Protein AF-0000000080795835 (afdb_homodimer)

pLDDT: mean 89.59, std 11.87, range [41.22, 98.69]

Structure (mmCIF, N/CA/C/O backbone):
data_AF-0000000080795835-model_v1
#
loop_
_entity.id
_entity.type
_entity.pdbx_description
1 polymer 'Cob(I)alamin adenosyltransferase'
#
loop_
_atom_site.group_PDB
_atom_site.id
_atom_site.type_symbol
_atom_site.label_atom_id
_atom_site.label_alt_id
_atom_site.label_comp_id
_atom_site.label_asym_id
_atom_site.label_entity_id
_atom_site.label_seq_id
_atom_site.pdbx_PDB_ins_code
_atom_site.Cartn_x
_atom_site.Cartn_y
_atom_site.Cartn_z
_atom_site.occupancy
_atom_site.B_iso_or_equiv
_atom_site.auth_seq_id
_atom_site.auth_comp_id
_atom_site.auth_asym_id
_atom_site.auth_atom_id
_atom_site.pdbx_PDB_model_num
ATOM 1 N N . MET A 1 1 ? 23.031 -10.195 -13.547 1 41.22 1 MET A N 1
ATOM 2 C CA . MET A 1 1 ? 21.594 -10.273 -13.828 1 41.22 1 MET A CA 1
ATOM 3 C C . MET A 1 1 ? 20.781 -9.594 -12.727 1 41.22 1 MET A C 1
ATOM 5 O O . MET A 1 1 ? 21.141 -9.672 -11.555 1 41.22 1 MET A O 1
ATOM 9 N N . GLU A 1 2 ? 20.016 -8.555 -13.062 1 58.91 2 GLU A N 1
ATOM 10 C CA . GLU A 1 2 ? 19.391 -7.723 -12.031 1 58.91 2 GLU A CA 1
ATOM 11 C C . GLU A 1 2 ? 18.5 -8.547 -11.117 1 58.91 2 GLU A C 1
ATOM 13 O O . GLU A 1 2 ? 17.656 -9.32 -11.594 1 58.91 2 GLU A O 1
ATOM 18 N N . ARG A 1 3 ? 18.984 -8.961 -9.961 1 77.19 3 ARG A N 1
ATOM 19 C CA . ARG A 1 3 ? 18.375 -9.852 -8.992 1 77.19 3 ARG A CA 1
ATOM 20 C C . ARG A 1 3 ? 16.984 -9.359 -8.602 1 77.19 3 ARG A C 1
ATOM 22 O O . ARG A 1 3 ? 16.781 -8.164 -8.391 1 77.19 3 ARG A O 1
ATOM 29 N N . SER A 1 4 ? 15.953 -10.266 -8.859 1 90.5 4 SER A N 1
ATOM 30 C CA . SER A 1 4 ? 14.578 -9.984 -8.453 1 90.5 4 SER A CA 1
ATOM 31 C C . SER A 1 4 ? 14.258 -10.625 -7.105 1 90.5 4 SER A C 1
ATOM 33 O O . SER A 1 4 ? 15 -11.477 -6.625 1 90.5 4 SER A O 1
ATOM 35 N N . PHE A 1 5 ? 13.289 -10.039 -6.422 1 95.44 5 PHE A N 1
ATOM 36 C CA . PHE A 1 5 ? 13.008 -10.453 -5.051 1 95.44 5 PHE A CA 1
ATOM 37 C C . PHE A 1 5 ? 11.539 -10.836 -4.891 1 95.44 5 PHE A C 1
ATOM 39 O O . PHE A 1 5 ? 10.711 -10.5 -5.746 1 95.44 5 PHE A O 1
ATOM 46 N N . VAL A 1 6 ? 11.305 -11.57 -3.871 1 97.38 6 VAL A N 1
ATOM 47 C CA . VAL A 1 6 ? 9.945 -11.961 -3.486 1 97.38 6 VAL A CA 1
ATOM 48 C C . VAL A 1 6 ? 9.531 -11.195 -2.234 1 97.38 6 VAL A C 1
ATOM 50 O O . VAL A 1 6 ? 10.195 -11.273 -1.199 1 97.38 6 VAL A O 1
ATOM 53 N N . HIS A 1 7 ? 8.445 -10.422 -2.395 1 97.94 7 HIS A N 1
ATOM 54 C CA . HIS A 1 7 ? 7.855 -9.68 -1.29 1 97.94 7 HIS A CA 1
ATOM 55 C C . HIS A 1 7 ? 6.574 -10.344 -0.795 1 97.94 7 HIS A C 1
ATOM 57 O O . HIS A 1 7 ? 5.754 -10.797 -1.598 1 97.94 7 HIS A O 1
ATOM 63 N N . VAL A 1 8 ? 6.434 -10.328 0.522 1 98.62 8 VAL A N 1
ATOM 64 C CA . VAL A 1 8 ? 5.195 -10.844 1.103 1 98.62 8 VAL A CA 1
ATOM 65 C C . VAL A 1 8 ? 4.59 -9.797 2.035 1 98.62 8 VAL A C 1
ATOM 67 O O . VAL A 1 8 ? 5.262 -9.305 2.949 1 98.62 8 VAL A O 1
ATOM 70 N N . TYR A 1 9 ? 3.393 -9.398 1.776 1 98.5 9 TYR A N 1
ATOM 71 C CA . TYR A 1 9 ? 2.561 -8.594 2.662 1 98.5 9 TYR A CA 1
ATOM 72 C C . TYR A 1 9 ? 1.458 -9.438 3.291 1 98.5 9 TYR A C 1
ATOM 74 O O . TYR A 1 9 ? 0.541 -9.883 2.6 1 98.5 9 TYR A O 1
ATOM 82 N N . THR A 1 10 ? 1.525 -9.641 4.551 1 98.5 10 THR A N 1
ATOM 83 C CA . THR A 1 10 ? 0.583 -10.516 5.242 1 98.5 10 THR A CA 1
ATOM 84 C C . THR A 1 10 ? 0.138 -9.891 6.562 1 98.5 10 THR A C 1
ATOM 86 O O . THR A 1 10 ? 0.494 -8.75 6.867 1 98.5 10 THR A O 1
ATOM 89 N N . GLY A 1 11 ? -0.768 -10.594 7.289 1 97 11 GLY A N 1
ATOM 90 C CA . GLY A 1 11 ? -1.271 -10.086 8.555 1 97 11 GLY A CA 1
ATOM 91 C C . GLY A 1 11 ? -2.746 -9.727 8.516 1 97 11 GLY A C 1
ATOM 92 O O . GLY A 1 11 ? -3.383 -9.828 7.461 1 97 11 GLY A O 1
ATOM 93 N N . ASN A 1 12 ? -3.246 -9.219 9.648 1 95.25 12 ASN A N 1
ATOM 94 C CA . ASN A 1 12 ? -4.68 -8.992 9.805 1 95.25 12 ASN A CA 1
ATOM 95 C C . ASN A 1 12 ? -5.047 -7.531 9.555 1 95.25 12 ASN A C 1
ATOM 97 O O . ASN A 1 12 ? -6.227 -7.191 9.469 1 95.25 12 ASN A O 1
ATOM 101 N N . GLY A 1 13 ? -4.055 -6.738 9.469 1 93.56 13 GLY A N 1
ATOM 102 C CA . GLY A 1 13 ? -4.316 -5.32 9.281 1 93.56 13 GLY A CA 1
ATOM 103 C C . GLY A 1 13 ? -4.613 -4.953 7.84 1 93.56 13 GLY A C 1
ATOM 104 O O . GLY A 1 13 ? -4.375 -5.754 6.934 1 93.56 13 GLY A O 1
ATOM 105 N N . LYS A 1 14 ? -5.086 -3.818 7.633 1 92.88 14 LYS A N 1
ATOM 106 C CA . LYS A 1 14 ? -5.363 -3.309 6.293 1 92.88 14 LYS A CA 1
ATOM 107 C C . LYS A 1 14 ? -4.078 -2.865 5.598 1 92.88 14 LYS A C 1
ATOM 109 O O . LYS A 1 14 ? -3.049 -2.676 6.246 1 92.88 14 LYS A O 1
ATOM 114 N N . GLY A 1 15 ? -4.105 -2.812 4.258 1 94.56 15 GLY A N 1
ATOM 115 C CA . GLY A 1 15 ? -2.996 -2.199 3.543 1 94.56 15 GLY A CA 1
ATOM 116 C C . GLY A 1 15 ? -2.273 -3.164 2.623 1 94.56 15 GLY A C 1
ATOM 117 O O . GLY A 1 15 ? -1.467 -2.748 1.789 1 94.56 15 GLY A O 1
ATOM 118 N N . LYS A 1 16 ? -2.557 -4.453 2.709 1 96.06 16 LYS A N 1
ATOM 119 C CA . LYS A 1 16 ? -1.83 -5.449 1.927 1 96.06 16 LYS A CA 1
ATOM 120 C C . LYS A 1 16 ? -2.051 -5.242 0.431 1 96.06 16 LYS A C 1
ATOM 122 O O . LYS A 1 16 ? -1.096 -5.031 -0.319 1 96.06 16 LYS A O 1
ATOM 127 N N . THR A 1 17 ? -3.324 -5.23 -0.007 1 94.38 17 THR A N 1
ATOM 128 C CA . THR A 1 17 ? -3.672 -5.059 -1.413 1 94.38 17 THR A CA 1
ATOM 129 C C . THR A 1 17 ? -3.26 -3.676 -1.909 1 94.38 17 THR A C 1
ATOM 131 O O . THR A 1 17 ? -2.701 -3.541 -3 1 94.38 17 THR A O 1
ATOM 134 N N . THR A 1 18 ? -3.484 -2.689 -1.089 1 95 18 THR A N 1
ATOM 135 C CA . THR A 1 18 ? -3.176 -1.334 -1.531 1 95 18 THR A CA 1
ATOM 136 C C . THR A 1 18 ? -1.667 -1.116 -1.596 1 95 18 THR A C 1
ATOM 138 O O . THR A 1 18 ? -1.178 -0.371 -2.447 1 95 18 THR A O 1
ATOM 141 N N . ALA A 1 19 ? -0.884 -1.733 -0.702 1 96.69 19 ALA A N 1
ATOM 142 C CA . ALA A 1 19 ? 0.572 -1.66 -0.795 1 96.69 19 ALA A CA 1
ATOM 143 C C . ALA A 1 19 ? 1.068 -2.27 -2.104 1 96.69 19 ALA A C 1
ATOM 145 O O . ALA A 1 19 ? 1.918 -1.689 -2.783 1 96.69 19 ALA A O 1
ATOM 146 N N . ALA A 1 20 ? 0.507 -3.406 -2.467 1 96.62 20 ALA A N 1
ATOM 147 C CA . ALA A 1 20 ? 0.873 -4.055 -3.723 1 96.62 20 ALA A CA 1
ATOM 148 C C . ALA A 1 20 ? 0.484 -3.195 -4.922 1 96.62 20 ALA A C 1
ATOM 150 O O . ALA A 1 20 ? 1.243 -3.086 -5.887 1 96.62 20 ALA A O 1
ATOM 151 N N . LEU A 1 21 ? -0.723 -2.598 -4.82 1 94.81 21 LEU A N 1
ATOM 152 C CA . LEU A 1 21 ? -1.188 -1.722 -5.891 1 94.81 21 LEU A CA 1
ATOM 153 C C . LEU A 1 21 ? -0.29 -0.495 -6.016 1 94.81 21 LEU A C 1
ATOM 155 O O . LEU A 1 21 ? 0.097 -0.115 -7.121 1 94.81 21 LEU A O 1
ATOM 159 N N . GLY A 1 22 ? 0.023 0.08 -4.922 1 95.06 22 GLY A N 1
ATOM 160 C CA . GLY A 1 22 ? 0.924 1.222 -4.934 1 95.06 22 GLY A CA 1
ATOM 161 C C . GLY A 1 22 ? 2.285 0.901 -5.523 1 95.06 22 GLY A C 1
ATOM 162 O O . GLY A 1 22 ? 2.834 1.688 -6.297 1 95.06 22 GLY A O 1
ATOM 163 N N . LEU A 1 23 ? 2.822 -0.219 -5.121 1 95.38 23 LEU A N 1
ATOM 164 C CA . LEU A 1 23 ? 4.102 -0.648 -5.684 1 95.38 23 LEU A CA 1
ATOM 165 C C . LEU A 1 23 ? 3.988 -0.865 -7.188 1 95.38 23 LEU A C 1
ATOM 167 O O . LEU A 1 23 ? 4.906 -0.526 -7.938 1 95.38 23 LEU A O 1
ATOM 171 N N . SER A 1 24 ? 2.895 -1.427 -7.617 1 95.81 24 SER A N 1
ATOM 172 C CA . SER A 1 24 ? 2.65 -1.646 -9.039 1 95.81 24 SER A CA 1
ATOM 173 C C . SER A 1 24 ? 2.652 -0.331 -9.812 1 95.81 24 SER A C 1
ATOM 175 O O . SER A 1 24 ? 3.242 -0.239 -10.891 1 95.81 24 SER A O 1
ATOM 177 N N . VAL A 1 25 ? 1.991 0.64 -9.281 1 93.75 25 VAL A N 1
ATOM 178 C CA . VAL A 1 25 ? 1.931 1.955 -9.914 1 93.75 25 VAL A CA 1
ATOM 179 C C . VAL A 1 25 ? 3.332 2.559 -9.984 1 93.75 25 VAL A C 1
ATOM 181 O O . VAL A 1 25 ? 3.752 3.047 -11.031 1 93.75 25 VAL A O 1
ATOM 184 N N . ARG A 1 26 ? 4.051 2.482 -8.859 1 92.69 26 ARG A N 1
ATOM 185 C CA . ARG A 1 26 ? 5.426 2.973 -8.82 1 92.69 26 ARG A CA 1
ATOM 186 C C . ARG A 1 26 ? 6.277 2.299 -9.891 1 92.69 26 ARG A C 1
ATOM 188 O O . ARG A 1 26 ? 6.996 2.971 -10.641 1 92.69 26 ARG A O 1
ATOM 195 N N . ALA A 1 27 ? 6.223 1.024 -9.922 1 94.31 27 ALA A N 1
ATOM 196 C CA . ALA A 1 27 ? 7 0.25 -10.891 1 94.31 27 ALA A CA 1
ATOM 197 C C . ALA A 1 27 ? 6.637 0.627 -12.32 1 94.31 27 ALA A C 1
ATOM 199 O O . ALA A 1 27 ? 7.516 0.854 -13.156 1 94.31 27 ALA A O 1
ATOM 200 N N . ALA A 1 28 ? 5.34 0.721 -12.578 1 94.38 28 ALA A N 1
ATOM 201 C CA . ALA A 1 28 ? 4.863 1.03 -13.922 1 94.38 28 ALA A CA 1
ATOM 202 C C . ALA A 1 28 ? 5.348 2.406 -14.375 1 94.38 28 ALA A C 1
ATOM 204 O O . ALA A 1 28 ? 5.77 2.578 -15.516 1 94.38 28 ALA A O 1
ATOM 205 N N . LEU A 1 29 ? 5.285 3.336 -13.492 1 91.31 29 LEU A N 1
ATOM 206 C CA . LEU A 1 29 ? 5.684 4.695 -13.828 1 91.31 29 LEU A CA 1
ATOM 207 C C . LEU A 1 29 ? 7.195 4.785 -14.031 1 91.31 29 LEU A C 1
ATOM 209 O O . LEU A 1 29 ? 7.688 5.734 -14.648 1 91.31 29 LEU A O 1
ATOM 213 N N . ALA A 1 30 ? 7.918 3.861 -13.5 1 91.06 30 ALA A N 1
ATOM 214 C CA . ALA A 1 30 ? 9.359 3.771 -13.719 1 91.06 30 ALA A CA 1
ATOM 215 C C . ALA A 1 30 ? 9.68 2.996 -14.992 1 91.06 30 ALA A C 1
ATOM 217 O O . ALA A 1 30 ? 10.836 2.688 -15.266 1 91.06 30 ALA A O 1
ATOM 218 N N . GLY A 1 31 ? 8.633 2.607 -15.656 1 91.69 31 GLY A N 1
ATOM 219 C CA . GLY A 1 31 ? 8.836 1.994 -16.969 1 91.69 31 GLY A CA 1
ATOM 220 C C . GLY A 1 31 ? 8.766 0.479 -16.922 1 91.69 31 GLY A C 1
ATOM 221 O O . GLY A 1 31 ? 9.008 -0.183 -17.938 1 91.69 31 GLY A O 1
ATOM 222 N N . LYS A 1 32 ? 8.438 -0.088 -15.812 1 95.06 32 LYS A N 1
ATOM 223 C CA . LYS A 1 32 ? 8.336 -1.539 -15.68 1 95.06 32 LYS A CA 1
ATOM 224 C C . LYS A 1 32 ? 6.953 -2.035 -16.094 1 95.06 32 LYS A C 1
ATOM 226 O O . LYS A 1 32 ? 5.973 -1.291 -16.016 1 95.06 32 LYS A O 1
ATOM 231 N N . LYS A 1 33 ? 6.906 -3.207 -16.562 1 97 33 LYS A N 1
ATOM 232 C CA . LYS A 1 33 ? 5.633 -3.85 -16.875 1 97 33 LYS A CA 1
ATOM 233 C C . LYS A 1 33 ? 5.16 -4.727 -15.719 1 97 33 LYS A C 1
ATOM 235 O O . LYS A 1 33 ? 5.922 -5.543 -15.203 1 97 33 LYS A O 1
ATOM 240 N N . VAL A 1 34 ? 3.879 -4.531 -15.375 1 97.81 34 VAL A N 1
ATOM 241 C CA . VAL A 1 34 ? 3.359 -5.18 -14.18 1 97.81 34 VAL A CA 1
ATOM 242 C C . VAL A 1 34 ? 2.18 -6.074 -14.539 1 97.81 34 VAL A C 1
ATOM 244 O O . VAL A 1 34 ? 1.303 -5.676 -15.312 1 97.81 34 VAL A O 1
ATOM 247 N N . PHE A 1 35 ? 2.166 -7.301 -14.055 1 97.69 35 PHE A N 1
ATOM 248 C CA . PHE A 1 35 ? 0.991 -8.164 -14.07 1 97.69 35 PHE A CA 1
ATOM 249 C C . PHE A 1 35 ? 0.41 -8.312 -12.672 1 97.69 35 PHE A C 1
ATOM 251 O O . PHE A 1 35 ? 1.099 -8.766 -11.75 1 97.69 35 PHE A O 1
ATOM 258 N N . PHE A 1 36 ? -0.817 -7.922 -12.508 1 96.75 36 PHE A N 1
ATOM 259 C CA . PHE A 1 36 ? -1.508 -7.945 -11.227 1 96.75 36 PHE A CA 1
ATOM 260 C C . PHE A 1 36 ? -2.633 -8.969 -11.234 1 96.75 36 PHE A C 1
ATOM 262 O O . PHE A 1 36 ? -3.691 -8.734 -11.82 1 96.75 36 PHE A O 1
ATOM 269 N N . ALA A 1 37 ? -2.395 -10.109 -10.523 1 95.88 37 ALA A N 1
ATOM 270 C CA . ALA A 1 37 ? -3.371 -11.195 -10.461 1 95.88 37 ALA A CA 1
ATOM 271 C C . ALA A 1 37 ? -4.117 -11.188 -9.125 1 95.88 37 ALA A C 1
ATOM 273 O O . ALA A 1 37 ? -3.498 -11.156 -8.062 1 95.88 37 ALA A O 1
ATOM 274 N N . GLN A 1 38 ? -5.375 -11.266 -9.18 1 93.5 38 GLN A N 1
ATOM 275 C CA . GLN A 1 38 ? -6.188 -11.344 -7.969 1 93.5 38 GLN A CA 1
ATOM 276 C C . GLN A 1 38 ? -6.84 -12.719 -7.832 1 93.5 38 GLN A C 1
ATOM 278 O O . GLN A 1 38 ? -7.617 -13.133 -8.695 1 93.5 38 GLN A O 1
ATOM 283 N N . PHE A 1 39 ? -6.641 -13.352 -6.688 1 93.38 39 PHE A N 1
ATOM 284 C CA . PHE A 1 39 ? -7.121 -14.719 -6.516 1 93.38 39 PHE A CA 1
ATOM 285 C C . PHE A 1 39 ? -8.445 -14.727 -5.758 1 93.38 39 PHE A C 1
ATOM 287 O O . PHE A 1 39 ? -9.148 -15.742 -5.746 1 93.38 39 PHE A O 1
ATOM 294 N N . ILE A 1 40 ? -8.703 -13.695 -5.051 1 83.94 40 ILE A N 1
ATOM 295 C CA . ILE A 1 40 ? -10.008 -13.5 -4.438 1 83.94 40 ILE A CA 1
ATOM 296 C C . ILE A 1 40 ? -10.57 -12.141 -4.848 1 83.94 40 ILE A C 1
ATOM 298 O O . ILE A 1 40 ? -9.875 -11.125 -4.77 1 83.94 40 ILE A O 1
ATOM 302 N N . LYS A 1 41 ? -11.766 -12.234 -5.336 1 70.69 41 LYS A N 1
ATOM 303 C CA . LYS A 1 41 ? -12.328 -10.984 -5.828 1 70.69 41 LYS A CA 1
ATOM 304 C C . LYS A 1 41 ? -12.484 -9.969 -4.699 1 70.69 41 LYS A C 1
ATOM 306 O O . LYS A 1 41 ? -13.133 -10.25 -3.691 1 70.69 41 LYS A O 1
ATOM 311 N N . GLY A 1 42 ? -11.852 -8.961 -4.719 1 63.81 42 GLY A N 1
ATOM 312 C CA . GLY A 1 42 ? -11.961 -7.883 -3.744 1 63.81 42 GLY A CA 1
ATOM 313 C C . GLY A 1 42 ? -11.906 -6.504 -4.371 1 63.81 42 GLY A C 1
ATOM 314 O O . GLY A 1 42 ? -12.523 -5.562 -3.865 1 63.81 42 GLY A O 1
ATOM 315 N N . MET A 1 43 ? -11.359 -6.457 -5.477 1 65.75 43 MET A N 1
ATOM 316 C CA . MET A 1 43 ? -11.266 -5.168 -6.152 1 65.75 43 MET A CA 1
ATOM 317 C C . MET A 1 43 ? -12.5 -4.91 -7.016 1 65.75 43 MET A C 1
ATOM 319 O O . MET A 1 43 ? -13.055 -5.84 -7.602 1 65.75 43 MET A O 1
ATOM 323 N N . GLU A 1 44 ? -12.859 -3.701 -6.969 1 69.81 44 GLU A N 1
ATOM 324 C CA . GLU A 1 44 ? -14.039 -3.299 -7.734 1 69.81 44 GLU A CA 1
ATOM 325 C C . GLU A 1 44 ? -13.664 -2.9 -9.156 1 69.81 44 GLU A C 1
ATOM 327 O O . GLU A 1 44 ? -12.477 -2.781 -9.484 1 69.81 44 GLU A O 1
ATOM 332 N N . TYR A 1 45 ? -14.68 -2.736 -9.852 1 66.12 45 TYR A N 1
ATOM 333 C CA . TYR A 1 45 ? -14.562 -2.387 -11.258 1 66.12 45 TYR A CA 1
ATOM 334 C C . TYR A 1 45 ? -13.672 -1.165 -11.445 1 66.12 45 TYR A C 1
ATOM 336 O O . TYR A 1 45 ? -12.867 -1.115 -12.383 1 66.12 45 TYR A O 1
ATOM 344 N N . SER A 1 46 ? -13.734 -0.328 -10.57 1 68.75 46 SER A N 1
ATOM 345 C CA . SER A 1 46 ? -12.992 0.918 -10.703 1 68.75 46 SER A CA 1
ATOM 346 C C . SER A 1 46 ? -11.484 0.674 -10.617 1 68.75 46 SER A C 1
ATOM 348 O O . SER A 1 46 ? -10.711 1.274 -11.359 1 68.75 46 SER A O 1
ATOM 350 N N . GLU A 1 47 ? -11.039 -0.21 -9.781 1 74.44 47 GLU A N 1
ATOM 351 C CA . GLU A 1 47 ? -9.625 -0.519 -9.625 1 74.44 47 GLU A CA 1
ATOM 352 C C . GLU A 1 47 ? -9.078 -1.245 -10.859 1 74.44 47 GLU A C 1
ATOM 354 O O . GLU A 1 47 ? -7.914 -1.074 -11.219 1 74.44 47 GLU A O 1
ATOM 359 N N . LEU A 1 48 ? -10.016 -1.948 -11.398 1 75.06 48 LEU A N 1
ATOM 360 C CA . LEU A 1 48 ? -9.633 -2.697 -12.594 1 75.06 48 LEU A CA 1
ATOM 361 C C . LEU A 1 48 ? -9.328 -1.757 -13.75 1 75.06 48 LEU A C 1
ATOM 363 O O . LEU A 1 48 ? -8.625 -2.135 -14.695 1 75.06 48 LEU A O 1
ATOM 367 N N . LYS A 1 49 ? -9.734 -0.526 -13.562 1 80.38 49 LYS A N 1
ATOM 368 C CA . LYS A 1 49 ? -9.555 0.464 -14.625 1 80.38 49 LYS A CA 1
ATOM 369 C C . LYS A 1 49 ? -8.164 1.088 -14.562 1 80.38 49 LYS A C 1
ATOM 371 O O . LYS A 1 49 ? -7.82 1.928 -15.398 1 80.38 49 LYS A O 1
ATOM 376 N N . VAL A 1 50 ? -7.383 0.672 -13.617 1 86.62 50 VAL A N 1
ATOM 377 C CA . VAL A 1 50 ? -6.039 1.23 -13.5 1 86.62 50 VAL A CA 1
ATOM 378 C C . VAL A 1 50 ? -5.289 1.041 -14.82 1 86.62 50 VAL A C 1
ATOM 380 O O . VAL A 1 50 ? -4.52 1.911 -15.234 1 86.62 50 VAL A O 1
ATOM 383 N N . SER A 1 51 ? -5.598 -0.06 -15.484 1 86.56 51 SER A N 1
ATOM 384 C CA . SER A 1 51 ? -4.906 -0.401 -16.734 1 86.56 51 SER A CA 1
ATOM 385 C C . SER A 1 51 ? -5.277 0.562 -17.844 1 86.56 51 SER A C 1
ATOM 387 O O . SER A 1 51 ? -4.547 0.689 -18.828 1 86.56 51 SER A O 1
ATOM 389 N N . GLN A 1 52 ? -6.371 1.233 -17.734 1 86.06 52 GLN A N 1
ATOM 390 C CA . GLN A 1 52 ? -6.793 2.219 -18.719 1 86.06 52 GLN A CA 1
ATOM 391 C C . GLN A 1 52 ? -5.992 3.512 -18.594 1 86.06 52 GLN A C 1
ATOM 393 O O . GLN A 1 52 ? -5.828 4.25 -19.562 1 86.06 52 GLN A O 1
ATOM 398 N N . TYR A 1 53 ? -5.457 3.684 -17.453 1 85.75 53 TYR A N 1
ATOM 399 C CA . TYR A 1 53 ? -4.738 4.922 -17.188 1 85.75 53 TYR A CA 1
ATOM 400 C C . TYR A 1 53 ? -3.23 4.699 -17.203 1 85.75 53 TYR A C 1
ATOM 402 O O . TYR A 1 53 ? -2.479 5.543 -17.703 1 85.75 53 TYR A O 1
ATOM 410 N N . ILE A 1 54 ? -2.879 3.609 -16.719 1 89.94 54 ILE A N 1
ATOM 411 C CA . ILE A 1 54 ? -1.478 3.205 -16.719 1 89.94 54 ILE A CA 1
ATOM 412 C C . ILE A 1 54 ? -1.317 1.925 -17.547 1 89.94 54 ILE A C 1
ATOM 414 O O . ILE A 1 54 ? -1.511 0.823 -17.016 1 89.94 54 ILE A O 1
ATOM 418 N N . LYS A 1 55 ? -0.853 2.049 -18.719 1 89.44 55 LYS A N 1
ATOM 419 C CA . LYS A 1 55 ? -0.91 0.99 -19.719 1 89.44 55 LYS A CA 1
ATOM 420 C C . LYS A 1 55 ? 0.075 -0.13 -19.391 1 89.44 55 LYS A C 1
ATOM 422 O O . LYS A 1 55 ? -0.065 -1.25 -19.875 1 89.44 55 LYS A O 1
ATOM 427 N N . ASN A 1 56 ? 1.014 0.168 -18.547 1 94.12 56 ASN A N 1
ATOM 428 C CA . ASN A 1 56 ? 2.02 -0.839 -18.219 1 94.12 56 ASN A CA 1
ATOM 429 C C . ASN A 1 56 ? 1.541 -1.781 -17.125 1 94.12 56 ASN A C 1
ATOM 431 O O . ASN A 1 56 ? 2.303 -2.623 -16.641 1 94.12 56 ASN A O 1
ATOM 435 N N . ILE A 1 57 ? 0.315 -1.665 -16.672 1 95.62 57 ILE A N 1
ATOM 436 C CA . ILE A 1 57 ? -0.232 -2.541 -15.641 1 95.62 57 ILE A CA 1
ATOM 437 C C . ILE A 1 57 ? -1.365 -3.381 -16.234 1 95.62 57 ILE A C 1
ATOM 439 O O . ILE A 1 57 ? -2.377 -2.842 -16.688 1 95.62 57 ILE A O 1
ATOM 443 N N . ASP A 1 58 ? -1.251 -4.668 -16.234 1 95.25 58 ASP A N 1
ATOM 444 C CA . ASP A 1 58 ? -2.309 -5.609 -16.578 1 95.25 58 ASP A CA 1
ATOM 445 C C . ASP A 1 58 ? -2.912 -6.242 -15.328 1 95.25 58 ASP A C 1
ATOM 447 O O . ASP A 1 58 ? -2.201 -6.859 -14.531 1 95.25 58 ASP A O 1
ATOM 451 N N . ILE A 1 59 ? -4.168 -6.082 -15.156 1 93.94 59 ILE A N 1
ATOM 452 C CA . ILE A 1 59 ? -4.848 -6.652 -14 1 93.94 59 ILE A CA 1
ATOM 453 C C . ILE A 1 59 ? -5.82 -7.734 -14.445 1 93.94 59 ILE A C 1
ATOM 455 O O . ILE A 1 59 ? -6.594 -7.531 -15.391 1 93.94 59 ILE A O 1
ATOM 459 N N . GLN A 1 60 ? -5.742 -8.859 -13.805 1 92.06 60 GLN A N 1
ATOM 460 C CA . GLN A 1 60 ? -6.688 -9.938 -14.07 1 92.06 60 GLN A CA 1
ATOM 461 C C . GLN A 1 60 ? -7.25 -10.508 -12.773 1 92.06 60 GLN A C 1
ATOM 463 O O . GLN A 1 60 ? -6.508 -10.75 -11.82 1 92.06 60 GLN A O 1
ATOM 468 N N . GLN A 1 61 ? -8.508 -10.742 -12.758 1 90.81 61 GLN A N 1
ATOM 469 C CA . GLN A 1 61 ? -9.18 -11.359 -11.617 1 90.81 61 GLN A CA 1
ATOM 470 C C . GLN A 1 61 ? -9.516 -12.82 -11.906 1 90.81 61 GLN A C 1
ATOM 472 O O . GLN A 1 61 ? -10.141 -13.133 -12.922 1 90.81 61 GLN A O 1
ATOM 477 N N . PHE A 1 62 ? -9.133 -13.719 -11.109 1 86.81 62 PHE A N 1
ATOM 478 C CA . PHE A 1 62 ? -9.375 -15.141 -11.32 1 86.81 62 PHE A CA 1
ATOM 479 C C . PHE A 1 62 ? -10.398 -15.672 -10.32 1 86.81 62 PHE A C 1
ATOM 481 O O . PHE A 1 62 ? -11.086 -16.656 -10.594 1 86.81 62 PHE A O 1
ATOM 488 N N . GLY A 1 63 ? -10.344 -15.07 -9.094 1 74.44 63 GLY A N 1
ATOM 489 C CA . GLY A 1 63 ? -11.188 -15.617 -8.039 1 74.44 63 GLY A CA 1
ATOM 490 C C . GLY A 1 63 ? -12.594 -15.062 -8.055 1 74.44 63 GLY A C 1
ATOM 491 O O . GLY A 1 63 ? -12.883 -14.102 -8.773 1 74.44 63 GLY A O 1
ATOM 492 N N . ARG A 1 64 ? -13.438 -15.883 -7.473 1 72.56 64 ARG A N 1
ATOM 493 C CA . ARG A 1 64 ? -14.82 -15.461 -7.258 1 72.56 64 ARG A CA 1
ATOM 494 C C . ARG A 1 64 ? -14.945 -14.641 -5.98 1 72.56 64 ARG A C 1
ATOM 496 O O . ARG A 1 64 ? -13.953 -14.398 -5.289 1 72.56 64 ARG A O 1
ATOM 503 N N . GLU A 1 65 ? -16.031 -14.078 -5.77 1 63.25 65 GLU A N 1
ATOM 504 C CA . GLU A 1 65 ? -16.266 -13.258 -4.582 1 63.25 65 GLU A CA 1
ATOM 505 C C . GLU A 1 65 ? -15.969 -14.039 -3.307 1 63.25 65 GLU A C 1
ATOM 507 O O . GLU A 1 65 ? -16.172 -15.25 -3.254 1 63.25 65 GLU A O 1
ATOM 512 N N . CYS A 1 66 ? -15.039 -13.383 -2.441 1 56.84 66 CYS A N 1
ATOM 513 C CA . CYS A 1 66 ? -14.555 -13.992 -1.208 1 56.84 66 CYS A CA 1
ATOM 514 C C . CYS A 1 66 ? -15.648 -14.82 -0.544 1 56.84 66 CYS A C 1
ATOM 516 O O . CYS A 1 66 ? -16.828 -14.469 -0.611 1 56.84 66 CYS A O 1
ATOM 518 N N . PHE A 1 67 ? -15.211 -16.094 -0.117 1 54.12 67 PHE A N 1
ATOM 519 C CA . PHE A 1 67 ? -15.969 -17.109 0.602 1 54.12 67 PHE A CA 1
ATOM 520 C C . PHE A 1 67 ? -16.312 -16.641 2.01 1 54.12 67 PHE A C 1
ATOM 522 O O . PHE A 1 67 ? -15.469 -16.719 2.912 1 54.12 67 PHE A O 1
ATOM 529 N N . ILE A 1 68 ? -16.797 -15.492 2.41 1 49.5 68 ILE A N 1
ATOM 530 C CA . ILE A 1 68 ? -16.844 -15.203 3.838 1 49.5 68 ILE A CA 1
ATOM 531 C C . ILE A 1 68 ? -17.234 -16.469 4.605 1 49.5 68 ILE A C 1
ATOM 533 O O . ILE A 1 68 ? -16.625 -16.797 5.617 1 49.5 68 ILE A O 1
ATOM 537 N N . TYR A 1 69 ? -18.344 -17 4.387 1 50.5 69 TYR A N 1
ATOM 538 C CA . TYR A 1 69 ? -18.953 -17.969 5.309 1 50.5 69 TYR A CA 1
ATOM 539 C C . TYR A 1 69 ? -19.219 -19.297 4.613 1 50.5 69 TYR A C 1
ATOM 541 O O . TYR A 1 69 ? -20.047 -20.078 5.078 1 50.5 69 TYR A O 1
ATOM 549 N N . LYS A 1 70 ? -18.625 -19.484 3.484 1 57.5 70 LYS A N 1
ATOM 550 C CA . LYS A 1 70 ? -19.047 -20.75 2.908 1 57.5 70 LYS A CA 1
ATOM 551 C C . LYS A 1 70 ? -17.844 -21.594 2.469 1 57.5 70 LYS A C 1
ATOM 553 O O . LYS A 1 70 ? -16.75 -21.062 2.283 1 57.5 70 LYS A O 1
ATOM 558 N N . LYS A 1 71 ? -17.797 -22.875 2.67 1 71 71 LYS A N 1
ATOM 559 C CA . LYS A 1 71 ? -16.828 -23.844 2.168 1 71 71 LYS A CA 1
ATOM 560 C C . LYS A 1 71 ? -16.562 -23.641 0.68 1 71 71 LYS A C 1
ATOM 562 O O . LYS A 1 71 ? -17.484 -23.344 -0.086 1 71 71 LYS A O 1
ATOM 567 N N . PRO A 1 72 ? -15.227 -23.703 0.311 1 76.75 72 PRO A N 1
ATOM 568 C CA . PRO A 1 72 ? -14.922 -23.531 -1.112 1 76.75 72 PRO A CA 1
ATOM 569 C C . PRO A 1 72 ? -15.633 -24.562 -1.987 1 76.75 72 PRO A C 1
ATOM 571 O O . PRO A 1 72 ? -15.797 -25.719 -1.581 1 76.75 72 PRO A O 1
ATOM 574 N N . THR A 1 73 ? -16.125 -24.047 -3.07 1 82.56 73 THR A N 1
ATOM 575 C CA . THR A 1 73 ? -16.766 -24.938 -4.035 1 82.56 73 THR A CA 1
ATOM 576 C C . THR A 1 73 ? -15.758 -25.406 -5.078 1 82.56 73 THR A C 1
ATOM 578 O O . THR A 1 73 ? -14.625 -24.922 -5.121 1 82.56 73 THR A O 1
ATOM 581 N N . GLU A 1 74 ? -16.188 -26.312 -5.77 1 85.94 74 GLU A N 1
ATOM 582 C CA . GLU A 1 74 ? -15.344 -26.797 -6.863 1 85.94 74 GLU A CA 1
ATOM 583 C C . GLU A 1 74 ? -15.062 -25.688 -7.871 1 85.94 74 GLU A C 1
ATOM 585 O O . GLU A 1 74 ? -13.977 -25.625 -8.445 1 85.94 74 GLU A O 1
ATOM 590 N N . GLU A 1 75 ? -16.016 -24.844 -8.047 1 85.88 75 GLU A N 1
ATOM 591 C CA . GLU A 1 75 ? -15.852 -23.719 -8.961 1 85.88 75 GLU A CA 1
ATOM 592 C C . GLU A 1 75 ? -14.773 -22.766 -8.461 1 85.88 75 GLU A C 1
ATOM 594 O O . GLU A 1 75 ? -14.016 -22.203 -9.266 1 85.88 75 GLU A O 1
ATOM 599 N N . ASP A 1 76 ? -14.688 -22.594 -7.168 1 85.94 76 ASP A N 1
ATOM 600 C CA . ASP A 1 76 ? -13.648 -21.75 -6.582 1 85.94 76 ASP A CA 1
ATOM 601 C C . ASP A 1 76 ? -12.258 -22.344 -6.836 1 85.94 76 ASP A C 1
ATOM 603 O O . ASP A 1 76 ? -11.328 -21.609 -7.199 1 85.94 76 ASP A O 1
ATOM 607 N N . ILE A 1 77 ? -12.219 -23.578 -6.688 1 89.75 77 ILE A N 1
ATOM 608 C CA . ILE A 1 77 ? -10.961 -24.281 -6.867 1 89.75 77 ILE A CA 1
ATOM 609 C C . ILE A 1 77 ? -10.508 -24.188 -8.32 1 89.75 77 ILE A C 1
ATOM 611 O O . ILE A 1 77 ? -9.352 -23.875 -8.602 1 89.75 77 ILE A O 1
ATOM 615 N N . GLU A 1 78 ? -11.406 -24.406 -9.164 1 91.38 78 GLU A N 1
ATOM 616 C CA . GLU A 1 78 ? -11.094 -24.375 -10.586 1 91.38 78 GLU A CA 1
ATOM 617 C C . GLU A 1 78 ? -10.664 -22.969 -11.016 1 91.38 78 GLU A C 1
ATOM 619 O O . GLU A 1 78 ? -9.734 -22.828 -11.82 1 91.38 78 GLU A O 1
ATOM 624 N N . ALA A 1 79 ? -11.305 -22.016 -10.547 1 90.38 79 ALA A N 1
ATOM 625 C CA . ALA A 1 79 ? -10.953 -20.625 -10.867 1 90.38 79 ALA A CA 1
ATOM 626 C C . ALA A 1 79 ? -9.547 -20.297 -10.391 1 90.38 79 ALA A C 1
ATOM 628 O O . ALA A 1 79 ? -8.758 -19.688 -11.117 1 90.38 79 ALA A O 1
ATOM 629 N N . ALA A 1 80 ? -9.258 -20.688 -9.188 1 92.25 80 ALA A N 1
ATOM 630 C CA . ALA A 1 80 ? -7.934 -20.453 -8.625 1 92.25 80 ALA A CA 1
ATOM 631 C C . ALA A 1 80 ? -6.859 -21.188 -9.414 1 92.25 80 ALA A C 1
ATOM 633 O O . ALA A 1 80 ? -5.789 -20.641 -9.68 1 92.25 80 ALA A O 1
ATOM 634 N N . LYS A 1 81 ? -7.172 -22.391 -9.766 1 93.44 81 LYS A N 1
ATOM 635 C CA . LYS A 1 81 ? -6.234 -23.188 -10.539 1 93.44 81 LYS A CA 1
ATOM 636 C C . LYS A 1 81 ? -5.957 -22.562 -11.898 1 93.44 81 LYS A C 1
ATOM 638 O O . LYS A 1 81 ? -4.809 -22.516 -12.352 1 93.44 81 LYS A O 1
ATOM 643 N N . ARG A 1 82 ? -6.996 -22.125 -12.539 1 93.44 82 ARG A N 1
ATOM 644 C CA . ARG A 1 82 ? -6.828 -21.438 -13.812 1 93.44 82 ARG A CA 1
ATOM 645 C C . ARG A 1 82 ? -5.949 -20.203 -13.664 1 93.44 82 ARG A C 1
ATOM 647 O O . ARG A 1 82 ? -5.086 -19.938 -14.508 1 93.44 82 ARG A O 1
ATOM 654 N N . GLY A 1 83 ? -6.211 -19.469 -12.656 1 94.81 83 GLY A N 1
ATOM 655 C CA . GLY A 1 83 ? -5.371 -18.312 -12.375 1 94.81 83 GLY A CA 1
ATOM 656 C C . GLY A 1 83 ? -3.91 -18.672 -12.188 1 94.81 83 GLY A C 1
ATOM 657 O O . GLY A 1 83 ? -3.029 -18 -12.727 1 94.81 83 GLY A O 1
ATOM 658 N N . MET A 1 84 ? -3.709 -19.734 -11.461 1 96.62 84 MET A N 1
ATOM 659 C CA . MET A 1 84 ? -2.336 -20.156 -11.211 1 96.62 84 MET A CA 1
ATOM 660 C C . MET A 1 84 ? -1.662 -20.625 -12.492 1 96.62 84 MET A C 1
ATOM 662 O O . MET A 1 84 ? -0.47 -20.391 -12.695 1 96.62 84 MET A O 1
ATOM 666 N N . ASP A 1 85 ? -2.443 -21.25 -13.383 1 97.25 85 ASP A N 1
ATOM 667 C CA . ASP A 1 85 ? -1.923 -21.656 -14.688 1 97.25 85 ASP A CA 1
ATOM 668 C C . ASP A 1 85 ? -1.383 -20.453 -15.461 1 97.25 85 ASP A C 1
ATOM 670 O O . ASP A 1 85 ? -0.273 -20.5 -15.992 1 97.25 85 ASP A O 1
ATOM 674 N N . ILE A 1 86 ? -2.121 -19.5 -15.484 1 97.25 86 ILE A N 1
ATOM 675 C CA . ILE A 1 86 ? -1.754 -18.281 -16.203 1 97.25 86 ILE A CA 1
ATOM 676 C C . ILE A 1 86 ? -0.524 -17.656 -15.555 1 97.25 86 ILE A C 1
ATOM 678 O O . ILE A 1 86 ? 0.433 -17.297 -16.25 1 97.25 86 ILE A O 1
ATOM 682 N N . CYS A 1 87 ? -0.512 -17.562 -14.258 1 98.06 87 CYS A N 1
ATOM 683 C CA . CYS A 1 87 ? 0.599 -16.938 -13.539 1 98.06 87 CYS A CA 1
ATOM 684 C C . CYS A 1 87 ? 1.888 -17.719 -13.75 1 98.06 87 CYS A C 1
ATOM 686 O O . CYS A 1 87 ? 2.963 -17.141 -13.883 1 98.06 87 CYS A O 1
ATOM 688 N N . GLU A 1 88 ? 1.749 -19.031 -13.75 1 98.31 88 GLU A N 1
ATOM 689 C CA . GLU A 1 88 ? 2.924 -19.859 -13.984 1 98.31 88 GLU A CA 1
ATOM 690 C C . GLU A 1 88 ? 3.543 -19.562 -15.352 1 98.31 88 GLU A C 1
ATOM 692 O O . GLU A 1 88 ? 4.766 -19.484 -15.484 1 98.31 88 GLU A O 1
ATOM 697 N N . LYS A 1 89 ? 2.717 -19.422 -16.328 1 98 89 LYS A N 1
ATOM 698 C CA . LYS A 1 89 ? 3.199 -19.094 -17.672 1 98 89 LYS A CA 1
ATOM 699 C C . LYS A 1 89 ? 3.869 -17.719 -17.688 1 98 89 LYS A C 1
ATOM 701 O O . LYS A 1 89 ? 4.945 -17.562 -18.266 1 98 89 LYS A O 1
ATOM 706 N N . ILE A 1 90 ? 3.295 -16.812 -17.062 1 98.12 90 ILE A N 1
ATOM 707 C CA . ILE A 1 90 ? 3.805 -15.445 -17.016 1 98.12 90 ILE A CA 1
ATOM 708 C C . ILE A 1 90 ? 5.148 -15.422 -16.281 1 98.12 90 ILE A C 1
ATOM 710 O O . ILE A 1 90 ? 6.086 -14.758 -16.719 1 98.12 90 ILE A O 1
ATOM 714 N N . LEU A 1 91 ? 5.262 -16.188 -15.18 1 98.12 91 LEU A N 1
ATOM 715 C CA . LEU A 1 91 ? 6.465 -16.219 -14.352 1 98.12 91 LEU A CA 1
ATOM 716 C C . LEU A 1 91 ? 7.629 -16.844 -15.109 1 98.12 91 LE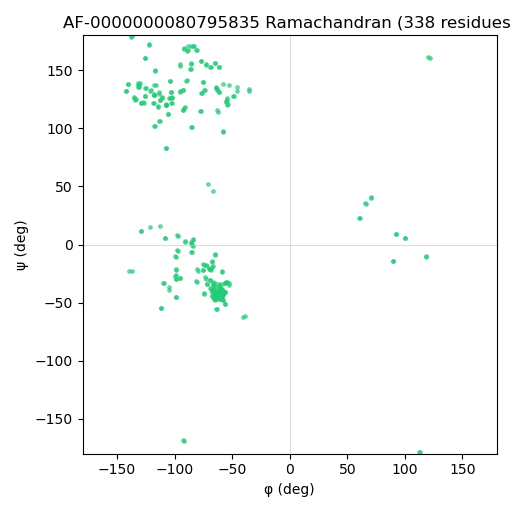U A C 1
ATOM 718 O O . LEU A 1 91 ? 8.789 -16.656 -14.75 1 98.12 91 LEU A O 1
ATOM 722 N N . LYS A 1 92 ? 7.332 -17.562 -16.125 1 97.38 92 LYS A N 1
ATOM 723 C CA . LYS A 1 92 ? 8.367 -18.188 -16.938 1 97.38 92 LYS A CA 1
ATOM 724 C C . LYS A 1 92 ? 8.688 -17.344 -18.172 1 97.38 92 LYS A C 1
ATOM 726 O O . LYS A 1 92 ? 9.578 -17.688 -18.953 1 97.38 92 LYS A O 1
ATOM 731 N N . GLY A 1 93 ? 7.934 -16.281 -18.359 1 95.88 93 GLY A N 1
ATOM 732 C CA . GLY A 1 93 ? 8.109 -15.422 -19.516 1 95.88 93 GLY A CA 1
ATOM 733 C C . GLY A 1 93 ? 9.062 -14.266 -19.281 1 95.88 93 GLY A C 1
ATOM 734 O O . GLY A 1 93 ? 9.836 -14.289 -18.312 1 95.88 93 GLY A O 1
ATOM 735 N N . VAL A 1 94 ? 9.086 -13.32 -20.219 1 93.69 94 VAL A N 1
ATOM 736 C CA . VAL A 1 94 ? 9.992 -12.18 -20.125 1 93.69 94 VAL A CA 1
ATOM 737 C C . VAL A 1 94 ? 9.219 -10.883 -20.328 1 93.69 94 VAL A C 1
ATOM 739 O O . VAL A 1 94 ? 9.812 -9.805 -20.406 1 93.69 94 VAL A O 1
ATOM 742 N N . GLU A 1 95 ? 7.926 -11 -20.297 1 95.94 95 GLU A N 1
ATOM 743 C CA . GLU A 1 95 ? 7.082 -9.867 -20.656 1 95.94 95 GLU A CA 1
ATOM 744 C C . GLU A 1 95 ? 6.93 -8.891 -19.484 1 95.94 95 GLU A C 1
ATOM 746 O O . GLU A 1 95 ? 6.809 -7.684 -19.688 1 95.94 95 GLU A O 1
ATOM 751 N N . TYR A 1 96 ? 6.953 -9.391 -18.297 1 97.5 96 TYR A N 1
ATOM 752 C CA . TYR A 1 96 ? 6.656 -8.578 -17.125 1 97.5 96 TYR A CA 1
ATOM 753 C C . TYR A 1 96 ? 7.867 -8.484 -16.203 1 97.5 96 TYR A C 1
ATOM 755 O O . TYR A 1 96 ? 8.672 -9.414 -16.141 1 97.5 96 TYR A O 1
ATOM 763 N N . ASP A 1 97 ? 7.965 -7.367 -15.516 1 97.38 97 ASP A N 1
ATOM 764 C CA . ASP A 1 97 ? 9.047 -7.129 -14.562 1 97.38 97 ASP A CA 1
ATOM 765 C C . ASP A 1 97 ? 8.594 -7.402 -13.133 1 97.38 97 ASP A C 1
ATOM 767 O O . ASP A 1 97 ? 9.406 -7.738 -12.273 1 97.38 97 ASP A O 1
ATOM 771 N N . LEU A 1 98 ? 7.34 -7.211 -12.875 1 98.12 98 LEU A N 1
ATOM 772 C CA . LEU A 1 98 ? 6.727 -7.387 -11.562 1 98.12 98 LEU A CA 1
ATOM 773 C C . LEU A 1 98 ? 5.414 -8.148 -11.68 1 98.12 98 LEU A C 1
ATOM 775 O O . LEU A 1 98 ? 4.551 -7.797 -12.484 1 98.12 98 LEU A O 1
ATOM 779 N N . VAL A 1 99 ? 5.281 -9.203 -10.938 1 98.5 99 VAL A N 1
ATOM 780 C CA . VAL A 1 99 ? 4.051 -9.984 -10.867 1 98.5 99 VAL A CA 1
ATOM 781 C C . VAL A 1 99 ? 3.498 -9.961 -9.445 1 98.5 99 VAL A C 1
ATOM 783 O O . VAL A 1 99 ? 4.195 -10.328 -8.5 1 98.5 99 VAL A O 1
ATOM 786 N N . VAL A 1 100 ? 2.305 -9.492 -9.312 1 98.25 100 VAL A N 1
ATOM 787 C CA . VAL A 1 100 ? 1.616 -9.469 -8.023 1 98.25 100 VAL A CA 1
ATOM 788 C C . VAL A 1 100 ? 0.606 -10.609 -7.957 1 98.25 100 VAL A C 1
ATOM 790 O O . VAL A 1 100 ? -0.222 -10.773 -8.859 1 98.25 100 VAL A O 1
ATOM 793 N N . LEU A 1 101 ? 0.721 -11.375 -6.934 1 98.12 101 LEU A N 1
ATOM 794 C CA . LEU A 1 101 ? -0.245 -12.422 -6.605 1 98.12 101 LEU A CA 1
ATOM 795 C C . LEU A 1 101 ? -1.082 -12.023 -5.395 1 98.12 101 LEU A C 1
ATOM 797 O O . LEU A 1 101 ? -0.77 -12.406 -4.266 1 98.12 101 LEU A O 1
ATOM 801 N N . ASP A 1 102 ? -2.09 -11.258 -5.676 1 96.38 102 ASP A N 1
ATOM 802 C CA . ASP A 1 102 ? -2.904 -10.656 -4.629 1 96.38 102 ASP A CA 1
ATOM 803 C C . ASP A 1 102 ? -3.859 -11.672 -4.012 1 96.38 102 ASP A C 1
ATOM 805 O O . ASP A 1 102 ? -4.594 -12.35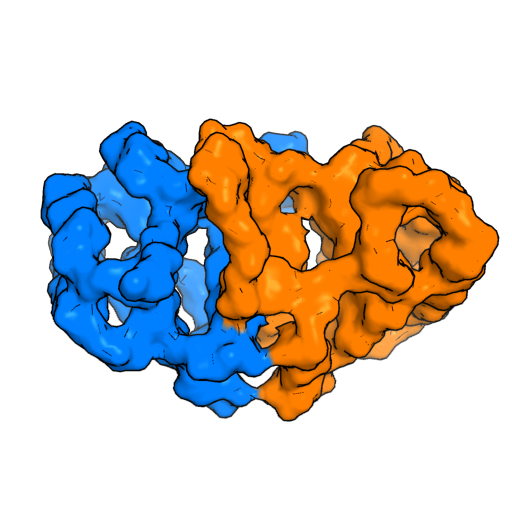9 -4.73 1 96.38 102 ASP A O 1
ATOM 809 N N . GLU A 1 103 ? -3.914 -11.773 -2.689 1 95.56 103 GLU A N 1
ATOM 810 C CA . GLU A 1 103 ? -4.727 -12.656 -1.857 1 95.56 103 GLU A CA 1
ATOM 811 C C . GLU A 1 103 ? -4.43 -14.117 -2.15 1 95.56 103 GLU A C 1
ATOM 813 O O . GLU A 1 103 ? -5.297 -14.977 -1.993 1 95.56 103 GLU A O 1
ATOM 818 N N . LEU A 1 104 ? -3.262 -14.391 -2.686 1 97 104 LEU A N 1
ATOM 819 C CA . LEU A 1 104 ? -2.84 -15.773 -2.896 1 97 104 LEU A CA 1
ATOM 820 C C . LEU A 1 104 ? -2.764 -16.531 -1.574 1 97 104 LEU A C 1
ATOM 822 O O . LEU A 1 104 ? -3.098 -17.703 -1.51 1 97 104 LEU A O 1
ATOM 826 N N . ASN A 1 105 ? -2.305 -15.844 -0.486 1 97.38 105 ASN A N 1
ATOM 827 C CA . ASN A 1 105 ? -2.213 -16.5 0.813 1 97.38 105 ASN A CA 1
ATOM 828 C C . ASN A 1 105 ? -3.57 -17.031 1.271 1 97.38 105 ASN A C 1
ATOM 830 O O . ASN A 1 105 ? -3.654 -18.094 1.875 1 97.38 105 ASN A O 1
ATOM 834 N N . ILE A 1 106 ? -4.543 -16.266 0.997 1 94 106 ILE A N 1
ATOM 835 C CA . ILE A 1 106 ? -5.883 -16.688 1.368 1 94 106 ILE A CA 1
ATOM 836 C C . ILE A 1 106 ? -6.273 -17.922 0.552 1 94 106 ILE A C 1
ATOM 838 O O . ILE A 1 106 ? -6.84 -18.875 1.089 1 94 106 ILE A O 1
ATOM 842 N N . ALA A 1 107 ? -6.031 -17.891 -0.704 1 94.06 107 ALA A N 1
ATOM 843 C CA . ALA A 1 107 ? -6.293 -19.047 -1.56 1 94.06 107 ALA A CA 1
ATOM 844 C C . ALA A 1 107 ? -5.566 -20.281 -1.049 1 94.06 107 ALA A C 1
ATOM 846 O O . ALA A 1 107 ? -6.117 -21.391 -1.064 1 94.06 107 ALA A O 1
ATOM 847 N N . LEU A 1 108 ? -4.359 -20.109 -0.623 1 96.12 108 LEU A N 1
ATOM 848 C CA . LEU A 1 108 ? -3.58 -21.203 -0.076 1 96.12 108 LEU A CA 1
ATOM 849 C C . LEU A 1 108 ? -4.168 -21.688 1.246 1 96.12 108 LEU A C 1
ATOM 851 O O . LEU A 1 108 ? -4.207 -22.891 1.514 1 96.12 108 LEU A O 1
ATOM 855 N N . TYR A 1 109 ? -4.594 -20.719 2.055 1 94.56 109 TYR A N 1
ATOM 856 C CA . TYR A 1 109 ? -5.18 -21.047 3.35 1 94.56 109 TYR A CA 1
ATOM 857 C C . TYR A 1 109 ? -6.406 -21.938 3.186 1 94.56 109 TYR A C 1
ATOM 859 O O . TYR A 1 109 ? -6.586 -22.891 3.939 1 94.56 109 TYR A O 1
ATOM 867 N N . TYR A 1 110 ? -7.176 -21.703 2.217 1 91.94 110 TYR A N 1
ATOM 868 C CA . TYR A 1 110 ? -8.391 -22.469 1.972 1 91.94 110 TYR A CA 1
ATOM 869 C C . TYR A 1 110 ? -8.109 -23.656 1.052 1 91.94 110 TYR A C 1
ATOM 871 O O . TYR A 1 110 ? -9.039 -24.312 0.58 1 91.94 110 TYR A O 1
ATOM 879 N N . LYS A 1 111 ? -6.848 -23.859 0.656 1 93.56 111 LYS A N 1
ATOM 880 C CA . LYS A 1 111 ? -6.359 -25 -0.1 1 93.56 111 LYS A CA 1
ATOM 881 C C . LYS A 1 111 ? -6.965 -25.031 -1.501 1 93.56 111 LYS A C 1
ATOM 883 O O . LYS A 1 111 ? -7.289 -26.109 -2.018 1 93.56 111 LYS A O 1
ATOM 888 N N . LEU A 1 112 ? -7.16 -23.859 -2.047 1 92.94 112 LEU A N 1
ATOM 889 C CA . LEU A 1 112 ? -7.656 -23.781 -3.418 1 92.94 112 LEU A CA 1
ATOM 890 C C . LEU A 1 112 ? -6.562 -24.172 -4.41 1 92.94 112 LEU A C 1
ATOM 892 O O . LEU A 1 112 ? -6.855 -24.609 -5.523 1 92.94 112 LEU A O 1
ATOM 896 N N . ILE A 1 113 ? -5.32 -23.938 -4.078 1 95.5 113 ILE A N 1
ATOM 897 C CA . ILE A 1 113 ? -4.133 -24.25 -4.871 1 95.5 113 ILE A CA 1
ATOM 898 C C . ILE A 1 113 ? -3.107 -24.984 -4.008 1 95.5 113 ILE A C 1
ATOM 900 O O . ILE A 1 113 ? -2.879 -24.609 -2.855 1 95.5 113 ILE A O 1
ATOM 904 N N . PRO A 1 114 ? -2.529 -26.016 -4.535 1 96.94 114 PRO A N 1
ATOM 905 C CA . PRO A 1 114 ? -1.491 -26.688 -3.744 1 96.94 114 PRO A CA 1
ATOM 906 C C . PRO A 1 114 ? -0.291 -25.781 -3.469 1 96.94 114 PRO A C 1
ATOM 908 O O . PRO A 1 114 ? 0.228 -25.141 -4.387 1 96.94 114 PRO A O 1
ATOM 911 N N . LEU A 1 115 ? 0.174 -25.734 -2.252 1 98.06 115 LEU A N 1
ATOM 912 C CA . LEU A 1 115 ? 1.282 -24.891 -1.816 1 98.06 115 LEU A CA 1
ATOM 913 C C . LEU A 1 115 ? 2.551 -25.219 -2.596 1 98.06 115 LEU A C 1
ATOM 915 O O . LEU A 1 115 ? 3.271 -24.312 -3.021 1 98.06 115 LEU A O 1
ATOM 919 N N . ASP A 1 116 ? 2.83 -26.469 -2.799 1 98 116 ASP A N 1
ATOM 920 C CA . ASP A 1 116 ? 4.051 -26.891 -3.482 1 98 116 ASP A CA 1
ATOM 921 C C . ASP A 1 116 ? 4.09 -26.344 -4.91 1 98 116 ASP A C 1
ATOM 923 O O . ASP A 1 116 ? 5.156 -26 -5.422 1 98 116 ASP A O 1
ATOM 927 N N . ARG A 1 117 ? 2.928 -26.297 -5.5 1 97.88 117 ARG A N 1
ATOM 928 C CA . ARG A 1 117 ? 2.822 -25.766 -6.855 1 97.88 117 ARG A CA 1
ATOM 929 C C . ARG A 1 117 ? 3.229 -24.297 -6.902 1 97.88 117 ARG A C 1
ATOM 931 O O . ARG A 1 117 ? 3.988 -23.891 -7.781 1 97.88 117 ARG A O 1
ATOM 938 N N . VAL A 1 118 ? 2.748 -23.531 -5.973 1 98.31 118 VAL A N 1
ATOM 939 C CA . VAL A 1 118 ? 3.023 -22.109 -5.895 1 98.31 118 VAL A CA 1
ATOM 940 C C . VAL A 1 118 ? 4.508 -21.875 -5.621 1 98.31 118 VAL A C 1
ATOM 942 O O . VAL A 1 118 ? 5.16 -21.094 -6.309 1 98.31 118 VAL A O 1
ATOM 945 N N . VAL A 1 119 ? 5.043 -22.578 -4.664 1 98.44 119 VAL A N 1
ATOM 946 C CA . VAL A 1 119 ? 6.441 -22.438 -4.273 1 98.44 119 VAL A CA 1
ATOM 947 C C . VAL A 1 119 ? 7.344 -22.766 -5.461 1 98.44 119 VAL A C 1
ATOM 949 O O . VAL A 1 119 ? 8.273 -22.016 -5.766 1 98.44 119 VAL A O 1
ATOM 952 N N . LYS A 1 120 ? 7.07 -23.828 -6.125 1 98.19 120 LYS A N 1
ATOM 953 C CA . LYS A 1 120 ? 7.848 -24.234 -7.293 1 98.19 120 LYS A CA 1
ATOM 954 C C . LYS A 1 120 ? 7.793 -23.156 -8.383 1 98.19 120 LYS A C 1
ATOM 956 O O . LYS A 1 120 ? 8.82 -22.812 -8.969 1 98.19 120 LYS A O 1
ATOM 961 N N . ALA A 1 121 ? 6.613 -22.656 -8.664 1 98.31 121 ALA A N 1
ATOM 962 C CA . ALA A 1 121 ? 6.426 -21.656 -9.703 1 98.31 121 ALA A CA 1
ATOM 963 C C . ALA A 1 121 ? 7.266 -20.406 -9.43 1 98.31 121 ALA A C 1
ATOM 965 O O . ALA A 1 121 ? 7.887 -19.844 -10.336 1 98.31 121 ALA A O 1
ATOM 966 N N . ILE A 1 122 ? 7.316 -19.984 -8.203 1 98.12 122 ILE A N 1
ATOM 967 C CA . ILE A 1 122 ? 8.031 -18.766 -7.828 1 98.12 122 ILE A CA 1
ATOM 968 C C . ILE A 1 122 ? 9.539 -19.016 -7.855 1 98.12 122 ILE A C 1
ATOM 970 O O . ILE A 1 122 ? 10.312 -18.203 -8.352 1 98.12 122 ILE A O 1
ATOM 974 N N . LYS A 1 123 ? 9.977 -20.141 -7.375 1 97.12 123 LYS A N 1
ATOM 975 C CA . LYS A 1 123 ? 11.398 -20.469 -7.324 1 97.12 123 LYS A CA 1
ATOM 976 C C . LYS A 1 123 ? 11.977 -20.625 -8.727 1 97.12 123 LYS A C 1
ATOM 978 O O . LYS A 1 123 ? 13.148 -20.297 -8.961 1 97.12 123 LYS A O 1
ATOM 983 N N . GLU A 1 124 ? 11.188 -21.094 -9.641 1 97 124 GLU A N 1
ATOM 984 C CA . GLU A 1 124 ? 11.664 -21.375 -10.984 1 97 124 GLU A CA 1
ATOM 985 C C . GLU A 1 124 ? 11.359 -20.219 -11.938 1 97 124 GLU A C 1
ATOM 987 O O . GLU A 1 124 ? 11.516 -20.359 -13.156 1 97 124 GLU A O 1
ATOM 992 N N . ARG A 1 125 ? 10.875 -19.141 -11.414 1 97.62 125 ARG A N 1
ATOM 993 C CA . ARG A 1 125 ? 10.484 -18.031 -12.273 1 97.62 125 ARG A CA 1
ATOM 994 C C . ARG A 1 125 ? 11.695 -17.438 -12.992 1 97.62 125 ARG A C 1
ATOM 996 O O . ARG A 1 125 ? 12.836 -17.656 -12.57 1 97.62 125 ARG A O 1
ATOM 1003 N N . THR A 1 126 ? 11.391 -16.781 -14.141 1 96.94 126 THR A N 1
ATOM 1004 C CA . THR A 1 126 ? 12.438 -15.977 -14.766 1 96.94 126 THR A CA 1
ATOM 1005 C C . THR A 1 126 ? 13.109 -15.062 -13.742 1 96.94 126 THR A C 1
ATOM 1007 O O . THR A 1 126 ? 12.438 -14.32 -13.031 1 96.94 126 THR A O 1
ATOM 1010 N N . PRO A 1 127 ? 14.438 -15.055 -13.609 1 94.19 127 PRO A N 1
ATOM 1011 C CA . PRO A 1 127 ? 15.172 -14.391 -12.531 1 94.19 127 PRO A CA 1
ATOM 1012 C C . PRO A 1 127 ? 14.898 -12.891 -12.469 1 94.19 127 PRO A C 1
ATOM 1014 O O . PRO A 1 127 ? 15.047 -12.273 -11.406 1 94.19 127 PRO A O 1
ATOM 1017 N N . SER A 1 128 ? 14.516 -12.367 -13.523 1 94.62 128 SER A N 1
ATOM 1018 C CA . SER A 1 128 ? 14.344 -10.914 -13.578 1 94.62 128 SER A CA 1
ATOM 1019 C C . SER A 1 128 ? 12.969 -10.5 -13.062 1 94.62 128 SER A C 1
ATOM 1021 O O . SER A 1 128 ? 12.703 -9.312 -12.883 1 94.62 128 SER A O 1
ATOM 1023 N N . ILE A 1 129 ? 12.094 -11.422 -12.766 1 97.12 129 ILE A N 1
ATOM 1024 C CA . ILE A 1 129 ? 10.719 -11.094 -12.398 1 97.12 129 ILE A CA 1
ATOM 1025 C C . ILE A 1 129 ? 10.617 -10.945 -10.883 1 97.12 129 ILE A C 1
ATOM 1027 O O . ILE A 1 129 ? 10.898 -11.883 -10.133 1 97.12 129 ILE A O 1
ATOM 1031 N N . GLU A 1 130 ? 10.258 -9.727 -10.445 1 97.31 130 GLU A N 1
ATOM 1032 C CA . GLU A 1 130 ? 9.898 -9.461 -9.055 1 97.31 130 GLU A CA 1
ATOM 1033 C C . GLU A 1 130 ? 8.5 -9.984 -8.734 1 97.31 130 GLU A C 1
ATOM 1035 O O . GLU A 1 130 ? 7.586 -9.875 -9.555 1 97.31 130 GLU A O 1
ATOM 1040 N N . VAL A 1 131 ? 8.367 -10.57 -7.496 1 98.31 131 VAL A N 1
ATOM 1041 C CA . VAL A 1 131 ? 7.066 -11.133 -7.148 1 98.31 131 VAL A CA 1
ATOM 1042 C C . VAL A 1 131 ? 6.578 -10.531 -5.832 1 98.31 131 VAL A C 1
ATOM 1044 O O . VAL A 1 131 ? 7.355 -10.383 -4.883 1 98.31 131 VAL A O 1
ATOM 1047 N N . VAL A 1 132 ? 5.328 -10.141 -5.773 1 98.62 132 VAL A N 1
ATOM 1048 C CA . VAL A 1 132 ? 4.668 -9.719 -4.547 1 98.62 132 VAL A CA 1
ATOM 1049 C C . VAL A 1 132 ? 3.502 -10.648 -4.234 1 98.62 132 VAL A C 1
ATOM 1051 O O . VAL A 1 132 ? 2.662 -10.914 -5.098 1 98.62 132 VAL A O 1
ATOM 1054 N N . ILE A 1 133 ? 3.457 -11.156 -3.053 1 98.69 133 ILE A N 1
ATOM 1055 C CA . ILE A 1 133 ? 2.375 -12.016 -2.586 1 98.69 133 ILE A CA 1
ATOM 1056 C C . ILE A 1 133 ? 1.657 -11.352 -1.412 1 98.69 133 ILE A C 1
ATOM 1058 O O . ILE A 1 133 ? 2.299 -10.859 -0.482 1 98.69 133 ILE A O 1
ATOM 1062 N N . THR A 1 134 ? 0.349 -11.266 -1.483 1 98.25 134 THR A N 1
ATOM 1063 C CA . THR A 1 134 ? -0.373 -10.648 -0.375 1 98.25 134 THR A CA 1
ATOM 1064 C C . THR A 1 134 ? -1.405 -11.617 0.2 1 98.25 134 THR A C 1
ATOM 1066 O O . THR A 1 134 ? -1.662 -12.672 -0.377 1 98.25 134 THR A O 1
ATOM 1069 N N . GLY A 1 135 ? -2.027 -11.211 1.318 1 97 135 GLY A N 1
ATOM 1070 C CA . GLY A 1 135 ? -3.129 -11.914 1.948 1 97 135 GLY A CA 1
ATOM 1071 C C . GLY A 1 135 ? -2.828 -12.344 3.373 1 97 135 GLY A C 1
ATOM 1072 O O . GLY A 1 135 ? -1.663 -12.492 3.748 1 97 135 GLY A O 1
ATOM 1073 N N . ARG A 1 136 ? -3.883 -12.617 4.086 1 96.44 136 ARG A N 1
ATOM 1074 C CA . ARG A 1 136 ? -3.742 -13.141 5.438 1 96.44 136 ARG A CA 1
ATOM 1075 C C . ARG A 1 136 ? -3.279 -14.594 5.414 1 96.44 136 ARG A C 1
ATOM 1077 O O . ARG A 1 136 ? -3.379 -15.266 4.383 1 96.44 136 ARG A O 1
ATOM 1084 N N . TYR A 1 137 ? -2.625 -15 6.535 1 96.88 137 TYR A N 1
ATOM 1085 C CA . TYR A 1 137 ? -2.33 -16.406 6.785 1 96.88 137 TYR A CA 1
ATOM 1086 C C . TYR A 1 137 ? -1.258 -16.922 5.828 1 96.88 137 TYR A C 1
ATOM 1088 O O . TYR A 1 137 ? -1.372 -18.031 5.293 1 96.88 137 TYR A O 1
ATOM 1096 N N . ALA A 1 138 ? -0.302 -16.094 5.609 1 98 138 ALA A 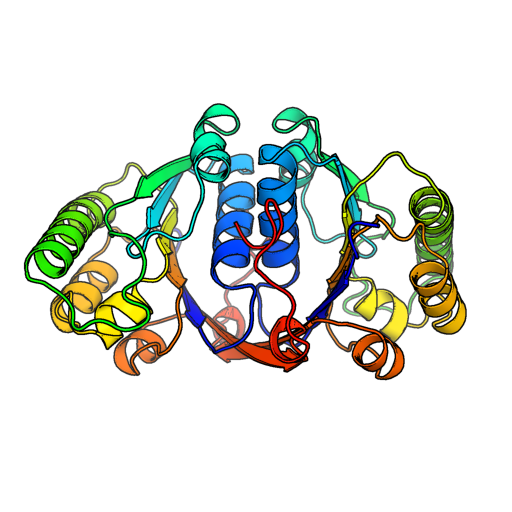N 1
ATOM 1097 C CA . ALA A 1 138 ? 0.8 -16.562 4.777 1 98 138 ALA A CA 1
ATOM 1098 C C . ALA A 1 138 ? 1.402 -17.859 5.336 1 98 138 ALA A C 1
ATOM 1100 O O . ALA A 1 138 ? 1.811 -17.906 6.496 1 98 138 ALA A O 1
ATOM 1101 N N . PRO A 1 139 ? 1.47 -18.922 4.539 1 98 139 PRO A N 1
ATOM 1102 C CA . PRO A 1 139 ? 2.131 -20.156 5 1 98 139 PRO A CA 1
ATOM 1103 C C . PRO A 1 139 ? 3.609 -19.938 5.312 1 98 139 PRO A C 1
ATOM 1105 O O . PRO A 1 139 ? 4.25 -19.062 4.73 1 98 139 PRO A O 1
ATOM 1108 N N . GLU A 1 140 ? 4.145 -20.734 6.203 1 97.69 140 GLU A N 1
ATOM 1109 C CA . GLU A 1 140 ? 5.543 -20.641 6.617 1 97.69 140 GLU A CA 1
ATOM 1110 C C . GLU A 1 140 ? 6.48 -20.781 5.422 1 97.69 140 GLU A C 1
ATOM 1112 O O . GLU A 1 140 ? 7.496 -20.078 5.34 1 97.69 140 GLU A O 1
ATOM 1117 N N . GLU A 1 141 ? 6.191 -21.672 4.52 1 97.94 141 GLU A N 1
ATOM 1118 C CA . GLU A 1 141 ? 7.023 -21.906 3.342 1 97.94 141 GLU A CA 1
ATOM 1119 C C . GLU A 1 141 ? 7.141 -20.641 2.488 1 97.94 141 GLU A C 1
ATOM 1121 O O . GLU A 1 141 ? 8.195 -20.375 1.912 1 97.94 141 GLU A O 1
ATOM 1126 N N . ILE A 1 142 ? 5.973 -19.922 2.404 1 98.31 142 ILE A N 1
ATOM 1127 C CA . ILE A 1 142 ? 5.957 -18.672 1.647 1 98.31 142 ILE A CA 1
ATOM 1128 C C . ILE A 1 142 ? 6.812 -17.625 2.359 1 98.31 142 ILE A C 1
ATOM 1130 O O . ILE A 1 142 ? 7.598 -16.922 1.723 1 98.31 142 ILE A O 1
ATOM 1134 N N . ILE A 1 143 ? 6.672 -17.531 3.654 1 98 143 ILE A N 1
ATOM 1135 C CA . ILE A 1 143 ? 7.453 -16.609 4.461 1 98 143 ILE A CA 1
ATOM 1136 C C . ILE A 1 143 ? 8.945 -16.922 4.316 1 98 143 ILE A C 1
ATOM 1138 O O . ILE A 1 143 ? 9.758 -16.016 4.125 1 98 143 ILE A O 1
ATOM 1142 N N . GLU A 1 144 ? 9.305 -18.141 4.344 1 96.81 144 GLU A N 1
ATOM 1143 C CA . GLU A 1 144 ? 10.695 -18.578 4.285 1 96.81 144 GLU A CA 1
ATOM 1144 C C . GLU A 1 144 ? 11.32 -18.266 2.932 1 96.81 144 GLU A C 1
ATOM 1146 O O . GLU A 1 144 ? 12.469 -17.812 2.859 1 96.81 144 GLU A O 1
ATOM 1151 N N . MET A 1 145 ? 10.641 -18.391 1.875 1 96.06 145 MET A N 1
ATOM 1152 C CA . MET A 1 145 ? 11.203 -18.203 0.539 1 96.06 145 MET A CA 1
ATOM 1153 C C . MET A 1 145 ? 11.281 -16.719 0.19 1 96.06 145 MET A C 1
ATOM 1155 O O . MET A 1 145 ? 12.008 -16.328 -0.73 1 96.06 145 MET A O 1
ATOM 1159 N N . ALA A 1 146 ? 10.492 -15.938 0.863 1 97.19 146 ALA A N 1
ATOM 1160 C CA . ALA A 1 146 ? 10.438 -14.508 0.565 1 97.19 146 ALA A CA 1
ATOM 1161 C C . ALA A 1 146 ? 11.734 -13.812 0.965 1 97.19 146 ALA A C 1
ATOM 1163 O O . ALA A 1 146 ? 12.43 -14.258 1.879 1 97.19 146 ALA A O 1
ATOM 1164 N N . ASP A 1 147 ? 12.031 -12.758 0.309 1 95.62 147 ASP A N 1
ATOM 1165 C CA . ASP A 1 147 ? 13.188 -11.914 0.624 1 95.62 147 ASP A CA 1
ATOM 1166 C C . ASP A 1 147 ? 12.789 -10.75 1.525 1 95.62 147 ASP A C 1
ATOM 1168 O O . ASP A 1 147 ? 13.617 -10.227 2.271 1 95.62 147 ASP A O 1
ATOM 1172 N N . LEU A 1 148 ? 11.625 -10.359 1.394 1 96.44 148 LEU A N 1
ATOM 1173 C CA . LEU A 1 148 ? 11.031 -9.281 2.18 1 96.44 148 LEU A CA 1
ATOM 1174 C C . LEU A 1 148 ? 9.641 -9.672 2.682 1 96.44 148 LEU A C 1
ATOM 1176 O O . LEU A 1 148 ? 8.805 -10.133 1.902 1 96.44 148 LEU A O 1
ATOM 1180 N N . VAL A 1 149 ? 9.469 -9.594 3.994 1 97.94 149 VAL A N 1
ATOM 1181 C CA . VAL A 1 149 ? 8.172 -9.906 4.59 1 97.94 149 VAL A CA 1
ATOM 1182 C C . VAL A 1 149 ? 7.746 -8.773 5.52 1 97.94 149 VAL A C 1
ATOM 1184 O O . VAL A 1 149 ? 8.484 -8.406 6.441 1 97.94 149 VAL A O 1
ATOM 1187 N N . THR A 1 150 ? 6.633 -8.227 5.219 1 98.06 150 THR A N 1
ATOM 1188 C CA . THR A 1 150 ? 5.996 -7.258 6.105 1 98.06 150 THR A CA 1
ATOM 1189 C C . THR A 1 150 ? 4.707 -7.828 6.688 1 98.06 150 THR A C 1
ATOM 1191 O O . THR A 1 150 ? 3.83 -8.273 5.945 1 98.06 150 THR A O 1
ATOM 1194 N N . GLU A 1 151 ? 4.598 -7.848 7.949 1 98.31 151 GLU A N 1
ATOM 1195 C CA . GLU A 1 151 ? 3.33 -8.164 8.602 1 98.31 151 GLU A CA 1
ATOM 1196 C C . GLU A 1 151 ? 2.533 -6.895 8.898 1 98.31 151 GLU A C 1
ATOM 1198 O O . GLU A 1 151 ? 2.986 -6.035 9.656 1 98.31 151 GLU A O 1
ATOM 1203 N N . MET A 1 152 ? 1.444 -6.773 8.297 1 97.75 152 MET A N 1
ATOM 1204 C CA . MET A 1 152 ? 0.513 -5.688 8.594 1 97.75 152 MET A CA 1
ATOM 1205 C C . MET A 1 152 ? -0.401 -6.055 9.758 1 97.75 152 MET A C 1
ATOM 1207 O O . MET A 1 152 ? -1.417 -6.727 9.562 1 97.75 152 MET A O 1
ATOM 1211 N N . LYS A 1 153 ? -0.065 -5.531 10.875 1 97.19 153 LYS A N 1
ATOM 1212 C CA . LYS A 1 153 ? -0.752 -5.855 12.117 1 97.19 153 LYS A CA 1
ATOM 1213 C C . LYS A 1 153 ? -1.878 -4.863 12.398 1 97.19 153 LYS A C 1
ATOM 1215 O O . LYS A 1 153 ? -1.678 -3.648 12.32 1 97.19 153 LYS A O 1
ATOM 1220 N N . GLU A 1 154 ? -2.971 -5.379 12.734 1 95.81 154 GLU A N 1
ATOM 1221 C CA . GLU A 1 154 ? -4.094 -4.527 13.117 1 95.81 154 GLU A CA 1
ATOM 1222 C C . GLU A 1 154 ? -3.92 -3.998 14.539 1 95.81 154 GLU A C 1
ATOM 1224 O O . GLU A 1 154 ? -3.893 -4.773 15.5 1 95.81 154 GLU A O 1
ATOM 1229 N N . ILE A 1 155 ? -3.775 -2.754 14.703 1 95.06 155 ILE A N 1
ATOM 1230 C CA . ILE A 1 155 ? -3.682 -2.119 16.016 1 95.06 155 ILE A CA 1
ATOM 1231 C C . ILE A 1 155 ? -5.035 -1.527 16.406 1 95.06 155 ILE A C 1
ATOM 1233 O O . ILE A 1 155 ? -5.457 -1.631 17.562 1 95.06 155 ILE A O 1
ATOM 1237 N N . LYS A 1 156 ? -5.699 -0.817 15.422 1 90.62 156 LYS A N 1
ATOM 1238 C CA . LYS A 1 156 ? -7.039 -0.246 15.531 1 90.62 156 LYS A CA 1
ATOM 1239 C C . LYS A 1 156 ? -7.816 -0.409 14.234 1 90.62 156 LYS A C 1
ATOM 1241 O O . LYS A 1 156 ? -7.25 -0.293 13.141 1 90.62 156 LYS A O 1
ATOM 1246 N N . HIS A 1 157 ? -9.102 -0.768 14.367 1 86.44 157 HIS A N 1
ATOM 1247 C CA . HIS A 1 157 ? -9.938 -0.877 13.18 1 86.44 157 HIS A CA 1
ATOM 1248 C C . HIS A 1 157 ? -11.352 -0.377 13.453 1 86.44 157 HIS A C 1
ATOM 1250 O O . HIS A 1 157 ? -11.984 -0.788 14.43 1 86.44 157 HIS A O 1
ATOM 1256 N N . TYR A 1 158 ? -11.812 0.418 12.602 1 77.38 158 TYR A N 1
ATOM 1257 C CA . TYR A 1 158 ? -13.117 1.028 12.828 1 77.38 158 TYR A CA 1
ATOM 1258 C C . TYR A 1 158 ? -14.234 0.026 12.57 1 77.38 158 TYR A C 1
ATOM 1260 O O . TYR A 1 158 ? -15.383 0.251 12.969 1 77.38 158 TYR A O 1
ATOM 1268 N N . TYR A 1 159 ? -13.969 -1.035 11.914 1 70.12 159 TYR A N 1
ATOM 1269 C CA . TYR A 1 159 ? -15 -2.061 11.773 1 70.12 159 TYR A CA 1
ATOM 1270 C C . TYR A 1 159 ? -15.523 -2.494 13.141 1 70.12 159 TYR A C 1
ATOM 1272 O O . TYR A 1 159 ? -16.703 -2.812 13.289 1 70.12 159 TYR A O 1
ATOM 1280 N N . ASN A 1 160 ? -14.578 -2.42 14.023 1 68.94 160 ASN A N 1
ATOM 1281 C CA . ASN A 1 160 ? -14.969 -2.781 15.383 1 68.94 160 ASN A CA 1
ATOM 1282 C C . ASN A 1 160 ? -15.992 -1.798 15.945 1 68.94 160 ASN A C 1
ATOM 1284 O O . ASN A 1 160 ? -16.672 -2.096 16.938 1 68.94 160 ASN A O 1
ATOM 1288 N N . GLN A 1 161 ? -16.203 -0.756 15.203 1 70.38 161 GLN A N 1
ATOM 1289 C CA . GLN A 1 161 ? -17.156 0.265 15.602 1 70.38 161 GLN A CA 1
ATOM 1290 C C . GLN A 1 161 ? -18.406 0.225 14.727 1 70.38 161 GLN A C 1
ATOM 1292 O O . GLN A 1 161 ? -19.219 1.153 14.75 1 70.38 161 GLN A O 1
ATOM 1297 N N . GLY A 1 162 ? -18.469 -0.83 13.812 1 71.69 162 GLY A N 1
ATOM 1298 C CA . GLY A 1 162 ? -19.672 -1.049 13.008 1 71.69 162 GLY A CA 1
ATOM 1299 C C . GLY A 1 162 ? -19.625 -0.346 11.664 1 71.69 162 GLY A C 1
ATOM 1300 O O . GLY A 1 162 ? -20.656 -0.167 11.016 1 71.69 162 GLY A O 1
ATOM 1301 N N . VAL A 1 163 ? -18.547 0.176 11.328 1 73.88 163 VAL A N 1
ATOM 1302 C CA . VAL A 1 163 ? -18.422 0.871 10.055 1 73.88 163 VAL A CA 1
ATOM 1303 C C . VAL A 1 163 ? -18.375 -0.144 8.914 1 73.88 163 VAL A C 1
ATOM 1305 O O . VAL A 1 163 ? -17.625 -1.12 8.969 1 73.88 163 VAL A O 1
ATOM 1308 N N . GLN A 1 164 ? -19.141 0.048 7.824 1 71.44 164 GLN A N 1
ATOM 1309 C CA . GLN A 1 164 ? -19.219 -0.833 6.664 1 71.44 164 GLN A CA 1
ATOM 1310 C C . GLN A 1 164 ? -18.172 -0.45 5.613 1 71.44 164 GLN A C 1
ATOM 1312 O O . GLN A 1 164 ? -17.609 0.649 5.656 1 71.44 164 GLN A O 1
ATOM 1317 N N . ALA A 1 165 ? -17.984 -1.305 4.703 1 73.94 165 ALA A N 1
ATOM 1318 C CA . ALA A 1 165 ? -17.047 -1.056 3.611 1 73.94 165 ALA A CA 1
ATOM 1319 C C . ALA A 1 165 ? -17.516 0.12 2.754 1 73.94 165 ALA A C 1
ATOM 1321 O O . ALA A 1 165 ? -18.703 0.259 2.463 1 73.94 165 ALA A O 1
ATOM 1322 N N . ARG A 1 166 ? -16.625 0.941 2.465 1 81.44 166 ARG A N 1
ATOM 1323 C CA . ARG A 1 166 ? -16.922 2.182 1.758 1 81.44 166 ARG A CA 1
ATOM 1324 C C . ARG A 1 166 ? -16.234 2.215 0.396 1 81.44 166 ARG A C 1
ATOM 1326 O O . ARG A 1 166 ? -15.062 1.834 0.273 1 81.44 166 ARG A O 1
ATOM 1333 N N . LYS A 1 167 ? -16.938 2.68 -0.662 1 79.5 167 LYS A N 1
ATOM 1334 C CA . LYS A 1 167 ? -16.406 2.793 -2.018 1 79.5 167 LYS A CA 1
ATOM 1335 C C . LYS A 1 167 ? -15.219 3.76 -2.068 1 79.5 167 LYS A C 1
ATOM 1337 O O . LYS A 1 167 ? -15.281 4.852 -1.5 1 79.5 167 LYS A O 1
ATOM 1342 N N . GLY A 1 168 ? -14.117 3.367 -2.693 1 82.81 168 GLY A N 1
ATOM 1343 C CA . GLY A 1 168 ? -12.945 4.211 -2.818 1 82.81 168 GLY A CA 1
ATOM 1344 C C . GLY A 1 168 ? -11.969 4.059 -1.662 1 82.81 168 GLY A C 1
ATOM 1345 O O . GLY A 1 168 ? -10.828 4.512 -1.741 1 82.81 168 GLY A O 1
ATOM 1346 N N . ILE A 1 169 ? -12.461 3.447 -0.626 1 83.69 169 ILE A N 1
ATOM 1347 C CA . ILE A 1 169 ? -11.602 3.232 0.532 1 83.69 169 ILE A CA 1
ATOM 1348 C C . ILE A 1 169 ? -11.32 1.74 0.692 1 83.69 169 ILE A C 1
ATOM 1350 O O . ILE A 1 169 ? -10.156 1.32 0.702 1 83.69 169 ILE A O 1
ATOM 1354 N N . GLU A 1 170 ? -12.406 0.952 0.754 1 78.19 170 GLU A N 1
ATOM 1355 C CA . GLU A 1 170 ? -12.195 -0.484 0.904 1 78.19 170 GLU A CA 1
ATOM 1356 C C . GLU A 1 170 ? -12.305 -1.202 -0.438 1 78.19 170 GLU A C 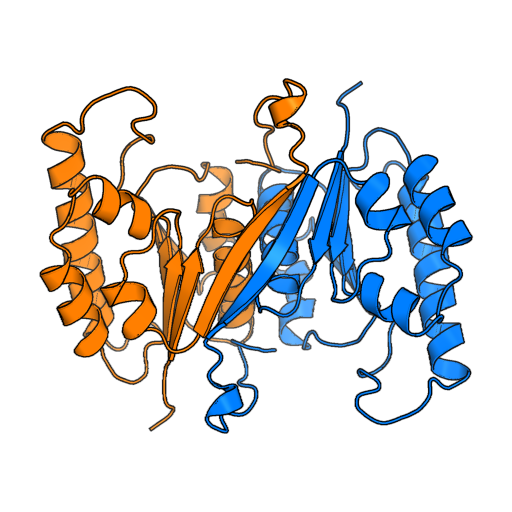1
ATOM 1358 O O . GLU A 1 170 ? -11.859 -2.34 -0.579 1 78.19 170 GLU A O 1
ATOM 1363 N N . PHE A 1 171 ? -13.047 -0.621 -1.317 1 77.06 171 PHE A N 1
ATOM 1364 C CA . PHE A 1 171 ? -13.211 -1.208 -2.643 1 77.06 171 PHE A CA 1
ATOM 1365 C C . PHE A 1 171 ? -13.453 -0.127 -3.688 1 77.06 171 PHE A C 1
ATOM 1367 O O . PHE A 1 171 ? -13.891 0.978 -3.355 1 77.06 171 PHE A O 1
ATOM 1374 N N . MET B 1 1 ? -24.094 12.711 7.398 1 41.28 1 MET B N 1
ATOM 1375 C CA . MET B 1 1 ? -22.875 13.227 6.781 1 41.28 1 MET B CA 1
ATOM 1376 C C . MET B 1 1 ? -21.828 12.117 6.629 1 41.28 1 MET B C 1
ATOM 1378 O O . MET B 1 1 ? -21.734 11.234 7.477 1 41.28 1 MET B O 1
ATOM 1382 N N . GLU B 1 2 ? -21.406 11.82 5.395 1 58.97 2 GLU B N 1
ATOM 1383 C CA . GLU B 1 2 ? -20.594 10.633 5.145 1 58.97 2 GLU B CA 1
ATOM 1384 C C . GLU B 1 2 ? -19.312 10.664 5.969 1 58.97 2 GLU B C 1
ATOM 1386 O O . GLU B 1 2 ? -18.609 11.672 5.992 1 58.97 2 GLU B O 1
ATOM 1391 N N . ARG B 1 3 ? -19.297 9.992 7.117 1 76.31 3 ARG B N 1
ATOM 1392 C CA . ARG B 1 3 ? -18.234 9.984 8.125 1 76.31 3 ARG B CA 1
ATOM 1393 C C . ARG B 1 3 ? -16.891 9.602 7.508 1 76.31 3 ARG B C 1
ATOM 1395 O O . ARG B 1 3 ? -16.812 8.688 6.691 1 76.31 3 ARG B O 1
ATOM 1402 N N . SER B 1 4 ? -15.898 10.57 7.641 1 90.38 4 SER B N 1
ATOM 1403 C CA . SER B 1 4 ? -14.531 10.32 7.195 1 90.38 4 SER B CA 1
ATOM 1404 C C . SER B 1 4 ? -13.656 9.836 8.352 1 90.38 4 SER B C 1
ATOM 1406 O O . SER B 1 4 ? -14.039 9.953 9.516 1 90.38 4 SER B O 1
ATOM 1408 N N . PHE B 1 5 ? -12.609 9.086 8 1 95.44 5 PHE B N 1
ATOM 1409 C CA . PHE B 1 5 ? -11.805 8.43 9.016 1 95.44 5 PHE B CA 1
ATOM 1410 C C . PHE B 1 5 ? -10.328 8.797 8.859 1 95.44 5 PHE B C 1
ATOM 1412 O O . PHE B 1 5 ? -9.922 9.32 7.824 1 95.44 5 PHE B O 1
ATOM 1419 N N . VAL B 1 6 ? -9.641 8.586 9.922 1 97.38 6 VAL B N 1
ATOM 1420 C CA . VAL B 1 6 ? -8.195 8.781 9.945 1 97.38 6 VAL B CA 1
ATOM 1421 C C . VAL B 1 6 ? -7.488 7.43 9.992 1 97.38 6 VAL B C 1
ATOM 1423 O O . VAL B 1 6 ? -7.727 6.629 10.898 1 97.38 6 VAL B O 1
ATOM 1426 N N . HIS B 1 7 ? -6.672 7.207 8.961 1 97.94 7 HIS B N 1
ATOM 1427 C CA . HIS B 1 7 ? -5.855 6 8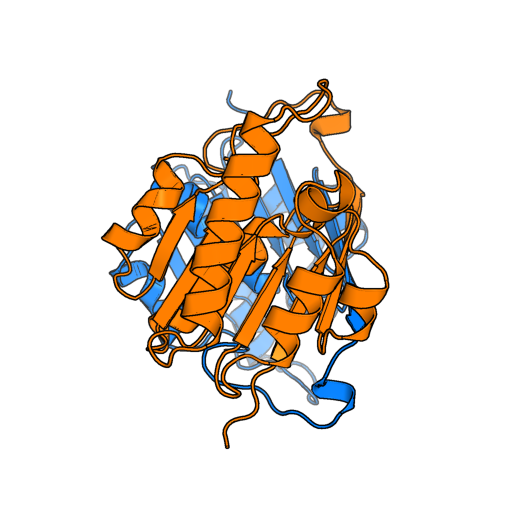.867 1 97.94 7 HIS B CA 1
ATOM 1428 C C . HIS B 1 7 ? -4.395 6.293 9.195 1 97.94 7 HIS B C 1
ATOM 1430 O O . HIS B 1 7 ? -3.852 7.309 8.75 1 97.94 7 HIS B O 1
ATOM 1436 N N . VAL B 1 8 ? -3.807 5.344 9.914 1 98.62 8 VAL B N 1
ATOM 1437 C CA . VAL B 1 8 ? -2.379 5.469 10.188 1 98.62 8 VAL B CA 1
ATOM 1438 C C . VAL B 1 8 ? -1.658 4.188 9.773 1 98.62 8 VAL B C 1
ATOM 1440 O O . VAL B 1 8 ? -2.033 3.092 10.195 1 98.62 8 VAL B O 1
ATOM 1443 N N . TYR B 1 9 ? -0.707 4.301 8.906 1 98.5 9 TYR B N 1
ATOM 1444 C CA . TYR B 1 9 ? 0.245 3.252 8.555 1 98.5 9 TYR B CA 1
ATOM 1445 C C . TYR B 1 9 ? 1.618 3.543 9.148 1 98.5 9 TYR B C 1
ATOM 1447 O O . TYR B 1 9 ? 2.289 4.496 8.742 1 98.5 9 TYR B O 1
ATOM 1455 N N . THR B 1 10 ? 2.037 2.756 10.07 1 98.5 10 THR B N 1
ATOM 1456 C CA . THR B 1 10 ? 3.291 2.99 10.781 1 98.5 10 THR B CA 1
ATOM 1457 C C . THR B 1 10 ? 4.066 1.689 10.945 1 98.5 10 THR B C 1
ATOM 1459 O O . THR B 1 10 ? 3.674 0.65 10.414 1 98.5 10 THR B O 1
ATOM 1462 N N . GLY B 1 11 ? 5.273 1.775 11.586 1 96.94 11 GLY B N 1
ATOM 1463 C CA . GLY B 1 11 ? 6.105 0.599 11.781 1 96.94 11 GLY B CA 1
ATOM 1464 C C . GLY B 1 11 ? 7.387 0.633 10.977 1 96.94 11 GLY B C 1
ATOM 1465 O O . GLY B 1 11 ? 7.609 1.561 10.195 1 96.94 11 GLY B O 1
ATOM 1466 N N . ASN B 1 12 ? 8.172 -0.45 11.102 1 95.31 12 ASN B N 1
ATOM 1467 C CA . ASN B 1 12 ? 9.508 -0.475 10.516 1 95.31 12 ASN B CA 1
ATOM 1468 C C . ASN B 1 12 ? 9.523 -1.223 9.188 1 95.31 12 ASN B C 1
ATOM 1470 O O . ASN B 1 12 ? 10.523 -1.199 8.469 1 95.31 12 ASN B O 1
ATOM 1474 N N . GLY B 1 13 ? 8.445 -1.863 8.922 1 93.56 13 GLY B N 1
ATOM 1475 C CA . GLY B 1 13 ? 8.391 -2.637 7.691 1 93.56 13 GLY B CA 1
ATOM 1476 C C . GLY B 1 13 ? 8.102 -1.792 6.465 1 93.56 13 GLY B C 1
ATOM 1477 O O . GLY B 1 13 ? 7.688 -0.636 6.586 1 93.56 13 GLY B O 1
ATOM 1478 N N . LYS B 1 14 ? 8.281 -2.324 5.348 1 92.81 14 LYS B N 1
ATOM 1479 C CA . LYS B 1 14 ? 7.98 -1.653 4.086 1 92.81 14 LYS B CA 1
ATOM 1480 C C . LYS B 1 14 ? 6.48 -1.655 3.805 1 92.81 14 LYS B C 1
ATOM 1482 O O . LYS B 1 14 ? 5.73 -2.41 4.426 1 92.81 14 LYS B O 1
ATOM 1487 N N . GLY B 1 15 ? 6.023 -0.718 2.963 1 94.5 15 GLY B N 1
ATOM 1488 C CA . GLY B 1 15 ? 4.652 -0.79 2.49 1 94.5 15 GLY B CA 1
ATOM 1489 C C . GLY B 1 15 ? 3.814 0.408 2.9 1 94.5 15 GLY B C 1
ATOM 1490 O O . GLY B 1 15 ? 2.709 0.604 2.391 1 94.5 15 GLY B O 1
ATOM 1491 N N . LYS B 1 16 ? 4.309 1.259 3.779 1 96.06 16 LYS B N 1
ATOM 1492 C CA . LYS B 1 16 ? 3.521 2.377 4.293 1 96.06 16 LYS B CA 1
ATOM 1493 C C . LYS B 1 16 ? 3.162 3.355 3.18 1 96.06 16 LYS B C 1
ATOM 1495 O O . LYS B 1 16 ? 1.983 3.602 2.918 1 96.06 16 LYS B O 1
ATOM 1500 N N . THR B 1 17 ? 4.184 3.871 2.455 1 94.38 17 THR B N 1
ATOM 1501 C CA . THR B 1 17 ? 3.979 4.828 1.376 1 94.38 17 THR B CA 1
ATOM 1502 C C . THR B 1 17 ? 3.203 4.191 0.227 1 94.38 17 THR B C 1
ATOM 1504 O O . THR B 1 17 ? 2.279 4.801 -0.319 1 94.38 17 THR B O 1
ATOM 1507 N N . THR B 1 18 ? 3.541 2.971 -0.082 1 94.94 18 THR B N 1
ATOM 1508 C CA . THR B 1 18 ? 2.883 2.33 -1.216 1 94.94 18 THR B CA 1
ATOM 1509 C C . THR B 1 18 ? 1.436 1.988 -0.877 1 94.94 18 THR B C 1
ATOM 1511 O O . THR B 1 18 ? 0.563 2.025 -1.748 1 94.94 18 THR B O 1
ATOM 1514 N N . ALA B 1 19 ? 1.127 1.63 0.374 1 96.62 19 ALA B N 1
ATOM 1515 C CA . ALA B 1 19 ? -0.26 1.416 0.779 1 96.62 19 ALA B CA 1
ATOM 1516 C C . ALA B 1 19 ? -1.082 2.691 0.619 1 96.62 19 ALA B C 1
ATOM 1518 O O . ALA B 1 19 ? -2.197 2.658 0.096 1 96.62 19 ALA B O 1
ATOM 1519 N N . ALA B 1 20 ? -0.509 3.809 1.026 1 96.62 20 ALA B N 1
ATOM 1520 C CA . ALA B 1 20 ? -1.185 5.098 0.881 1 96.62 20 ALA B CA 1
ATOM 1521 C C . ALA B 1 20 ? -1.39 5.445 -0.59 1 96.62 20 ALA B C 1
ATOM 1523 O O . ALA B 1 20 ? -2.449 5.949 -0.973 1 96.62 20 ALA B O 1
ATOM 1524 N N . LEU B 1 21 ? -0.343 5.168 -1.389 1 94.81 21 LEU B N 1
ATOM 1525 C CA . LEU B 1 21 ? -0.436 5.426 -2.822 1 94.81 21 LEU B CA 1
ATOM 1526 C C . LEU B 1 21 ? -1.504 4.547 -3.465 1 94.81 21 LEU B C 1
ATOM 1528 O O . LEU B 1 21 ? -2.312 5.027 -4.262 1 94.81 21 LEU B O 1
ATOM 1532 N N . GLY B 1 22 ? -1.495 3.316 -3.111 1 95.12 22 GLY B N 1
ATOM 1533 C CA . GLY B 1 22 ? -2.512 2.414 -3.627 1 95.12 22 GLY B CA 1
ATOM 1534 C C . GLY B 1 22 ? -3.924 2.836 -3.262 1 95.12 22 GLY B C 1
ATOM 1535 O O . GLY B 1 22 ? -4.828 2.779 -4.098 1 95.12 22 GLY B O 1
ATOM 1536 N N . LEU B 1 23 ? -4.09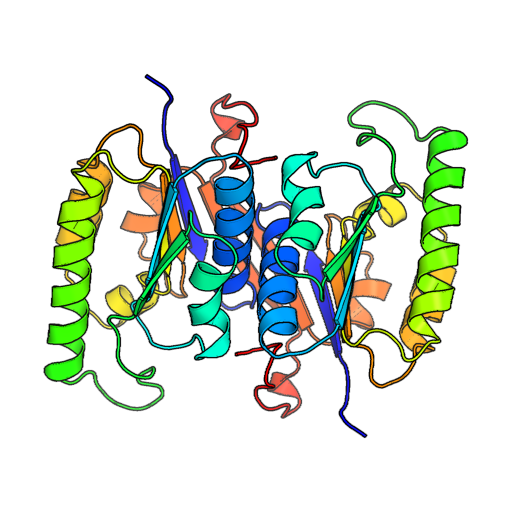8 3.215 -2.029 1 95.44 23 LEU B N 1
ATOM 1537 C CA . LEU B 1 23 ? -5.402 3.703 -1.601 1 95.44 23 LEU B CA 1
ATOM 1538 C C . LEU B 1 23 ? -5.797 4.957 -2.377 1 95.44 23 LEU B C 1
ATOM 1540 O O . LEU B 1 23 ? -6.965 5.121 -2.742 1 95.44 23 LEU B O 1
ATOM 1544 N N . SER B 1 24 ? -4.852 5.82 -2.611 1 95.81 24 SER B N 1
ATOM 1545 C CA . SER B 1 24 ? -5.094 7.035 -3.383 1 95.81 24 SER B CA 1
ATOM 1546 C C . SER B 1 24 ? -5.578 6.707 -4.793 1 95.81 24 SER B C 1
ATOM 1548 O O . SER B 1 24 ? -6.52 7.332 -5.289 1 95.81 24 SER B O 1
ATOM 1550 N N . VAL B 1 25 ? -4.938 5.777 -5.422 1 93.81 25 VAL B N 1
ATOM 1551 C CA . VAL B 1 25 ? -5.316 5.359 -6.766 1 93.81 25 VAL B CA 1
ATOM 1552 C C . VAL B 1 25 ? -6.73 4.777 -6.75 1 93.81 25 VAL B C 1
ATOM 1554 O O . VAL B 1 25 ? -7.566 5.137 -7.574 1 93.81 25 VAL B O 1
ATOM 1557 N N . ARG B 1 26 ? -6.984 3.904 -5.773 1 92.81 26 ARG B N 1
ATOM 1558 C CA . ARG B 1 26 ? -8.32 3.33 -5.617 1 92.81 26 ARG B CA 1
ATOM 1559 C C . ARG B 1 26 ? -9.375 4.422 -5.465 1 92.81 26 ARG B C 1
ATOM 1561 O O . ARG B 1 26 ? -10.406 4.395 -6.141 1 92.81 26 ARG B O 1
ATOM 1568 N N . ALA B 1 27 ? -9.125 5.309 -4.574 1 94.31 27 ALA B N 1
ATOM 1569 C CA . ALA B 1 27 ? -10.062 6.398 -4.309 1 94.31 27 ALA B CA 1
ATOM 1570 C C . ALA B 1 27 ? -10.289 7.242 -5.562 1 94.31 27 ALA B C 1
ATOM 1572 O O . ALA B 1 27 ? -11.43 7.551 -5.906 1 94.31 27 ALA B O 1
ATOM 1573 N N . ALA B 1 28 ? -9.203 7.578 -6.242 1 94.5 28 ALA B N 1
ATOM 1574 C CA . ALA B 1 28 ? -9.289 8.422 -7.434 1 94.5 28 ALA B CA 1
ATOM 1575 C C . ALA B 1 28 ? -10.117 7.746 -8.523 1 94.5 28 ALA B C 1
ATOM 1577 O O . ALA B 1 28 ? -10.938 8.391 -9.18 1 94.5 28 ALA B O 1
ATOM 1578 N N . LEU B 1 29 ? -9.891 6.5 -8.711 1 91.5 29 LEU B N 1
ATOM 1579 C CA . LEU B 1 29 ? -10.602 5.766 -9.75 1 91.5 29 LEU B CA 1
ATOM 1580 C C . LEU B 1 29 ? -12.07 5.605 -9.398 1 91.5 29 LEU B C 1
ATOM 1582 O O . LEU B 1 29 ? -12.898 5.332 -10.273 1 91.5 29 LEU B O 1
ATOM 1586 N N . ALA B 1 30 ? -12.406 5.727 -8.164 1 91.19 30 ALA B N 1
ATOM 1587 C CA . ALA B 1 30 ? -13.797 5.711 -7.719 1 91.19 30 ALA B CA 1
ATOM 1588 C C . ALA B 1 30 ? -14.414 7.102 -7.801 1 91.19 30 ALA B C 1
ATOM 1590 O O . ALA B 1 30 ? -15.539 7.32 -7.332 1 91.19 30 ALA B O 1
ATOM 1591 N N . GLY B 1 31 ? -13.625 8.023 -8.273 1 91.75 31 GLY B N 1
ATOM 1592 C CA . GLY B 1 31 ? -14.172 9.344 -8.531 1 91.75 31 GLY B CA 1
ATOM 1593 C C . GLY B 1 31 ? -13.852 10.344 -7.438 1 91.75 31 GLY B C 1
ATOM 1594 O O . GLY B 1 31 ? -14.32 11.484 -7.473 1 91.75 31 GLY B O 1
ATOM 1595 N N . LYS B 1 32 ? -13.062 9.977 -6.484 1 95 32 LYS B N 1
ATOM 1596 C CA . LYS B 1 32 ? -12.695 10.875 -5.395 1 95 32 LYS B CA 1
ATOM 1597 C C . LYS B 1 32 ? -11.484 11.727 -5.77 1 95 32 LYS B C 1
ATOM 1599 O O . LYS B 1 32 ? -10.672 11.32 -6.605 1 95 32 LYS B O 1
ATOM 1604 N N . LYS B 1 33 ? -11.414 12.859 -5.223 1 97.06 33 LYS B N 1
ATOM 1605 C CA . LYS B 1 33 ? -10.25 13.727 -5.395 1 97.06 33 LYS B CA 1
ATOM 1606 C C . LYS B 1 33 ? -9.266 13.555 -4.242 1 97.06 33 LYS B C 1
ATOM 1608 O O . LYS B 1 33 ? -9.656 13.602 -3.072 1 97.06 33 LYS B O 1
ATOM 1613 N N . VAL B 1 34 ? -8 13.367 -4.629 1 97.81 34 VAL B N 1
ATOM 1614 C CA . VAL B 1 34 ? -6.996 13.016 -3.633 1 97.81 34 VAL B CA 1
ATOM 1615 C C . VAL B 1 34 ? -5.891 14.07 -3.621 1 97.81 34 VAL B C 1
ATOM 1617 O O . VAL B 1 34 ? -5.414 14.492 -4.676 1 97.81 34 VAL B O 1
ATOM 1620 N N . PHE B 1 35 ? -5.508 14.539 -2.457 1 97.69 35 PHE B N 1
ATOM 1621 C CA . PHE B 1 35 ? -4.293 15.312 -2.258 1 97.69 35 PHE B CA 1
ATOM 1622 C C . PHE B 1 35 ? -3.238 14.492 -1.523 1 97.69 35 PHE B C 1
ATOM 1624 O O . PHE B 1 35 ? -3.477 14.016 -0.411 1 97.69 35 PHE B O 1
ATOM 1631 N N . PHE B 1 36 ? -2.104 14.312 -2.137 1 96.69 36 PHE B N 1
ATOM 1632 C CA . PHE B 1 36 ? -1.011 13.5 -1.607 1 96.69 36 PHE B CA 1
ATOM 1633 C C . PHE B 1 36 ? 0.192 14.375 -1.27 1 96.69 36 PHE B C 1
ATOM 1635 O O . PHE B 1 36 ? 0.917 14.812 -2.164 1 96.69 36 PHE B O 1
ATOM 1642 N N . ALA B 1 37 ? 0.407 14.586 0.062 1 95.75 37 ALA B N 1
ATOM 1643 C CA . ALA B 1 37 ? 1.504 15.43 0.533 1 95.75 37 ALA B CA 1
ATOM 1644 C C . ALA B 1 37 ? 2.662 14.586 1.053 1 95.75 37 ALA B C 1
ATOM 1646 O O . ALA B 1 37 ? 2.463 13.695 1.886 1 95.75 37 ALA B O 1
ATOM 1647 N N . GLN B 1 38 ? 3.822 14.875 0.639 1 93.44 38 GLN B N 1
ATOM 1648 C CA . GLN B 1 38 ? 5.012 14.188 1.126 1 93.44 38 GLN B CA 1
ATOM 1649 C C . GLN B 1 38 ? 5.875 15.117 1.974 1 93.44 38 GLN B C 1
ATOM 1651 O O . GLN B 1 38 ? 6.355 16.141 1.487 1 93.44 38 GLN B O 1
ATOM 1656 N N . PHE B 1 39 ? 6.195 14.688 3.182 1 93.31 39 PHE B N 1
ATOM 1657 C CA . PHE B 1 39 ? 6.922 15.555 4.098 1 93.31 39 PHE B CA 1
ATOM 1658 C C . PHE B 1 39 ? 8.414 15.234 4.09 1 93.31 39 PHE B C 1
ATOM 1660 O O . PHE B 1 39 ? 9.227 16.016 4.574 1 93.31 39 PHE B O 1
ATOM 1667 N N . ILE B 1 40 ? 8.734 14.055 3.676 1 83.81 40 ILE B N 1
ATOM 1668 C CA . ILE B 1 40 ? 10.125 13.688 3.432 1 83.81 40 ILE B CA 1
ATOM 1669 C C . ILE B 1 40 ? 10.273 13.156 2.006 1 83.81 40 ILE B C 1
ATOM 1671 O O . ILE B 1 40 ? 9.492 12.305 1.568 1 83.81 40 ILE B O 1
ATOM 1675 N N . LYS B 1 41 ? 11.219 13.773 1.357 1 70.12 41 LYS B N 1
ATOM 1676 C CA . LYS B 1 41 ? 11.352 13.367 -0.039 1 70.12 41 LYS B CA 1
ATOM 1677 C C . LYS B 1 41 ? 11.727 11.891 -0.151 1 70.12 41 LYS B C 1
ATOM 1679 O O . LYS B 1 41 ? 12.734 11.453 0.412 1 70.12 41 LYS B O 1
ATOM 1684 N N . GLY B 1 42 ? 10.969 11.117 -0.633 1 63.25 42 GLY B N 1
ATOM 1685 C CA . GLY B 1 42 ? 11.227 9.703 -0.867 1 63.25 42 GLY B CA 1
ATOM 1686 C C . GLY B 1 42 ? 10.742 9.227 -2.221 1 63.25 42 GLY B C 1
ATOM 1687 O O . GLY B 1 42 ? 11.328 8.312 -2.811 1 63.25 42 GLY B O 1
ATOM 1688 N N . MET B 1 43 ? 9.852 9.914 -2.713 1 65 43 MET B N 1
ATOM 1689 C CA . MET B 1 43 ? 9.32 9.508 -4.012 1 65 43 MET B CA 1
ATOM 1690 C C . MET B 1 43 ? 10.109 10.164 -5.145 1 65 43 MET B C 1
ATOM 1692 O O . MET B 1 43 ? 10.562 11.297 -5.016 1 65 43 MET B O 1
ATOM 1696 N N . GLU B 1 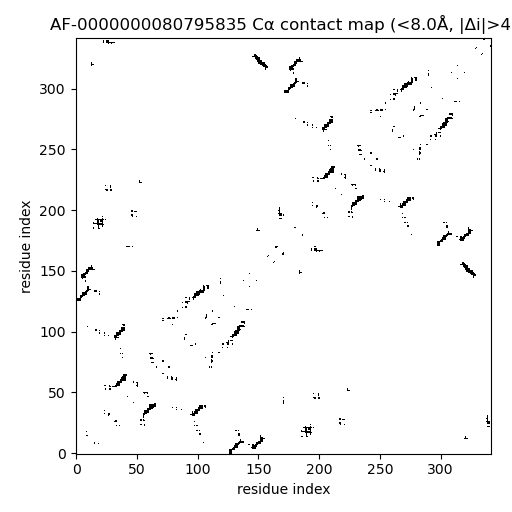44 ? 10.297 9.375 -6.121 1 69.12 44 GLU B N 1
ATOM 1697 C CA . GLU B 1 44 ? 11.047 9.844 -7.285 1 69.12 44 GLU B CA 1
ATOM 1698 C C . GLU B 1 44 ? 10.133 10.555 -8.273 1 69.12 44 GLU B C 1
ATOM 1700 O O . GLU B 1 44 ? 8.906 10.539 -8.125 1 69.12 44 GLU B O 1
ATOM 1705 N N . TYR B 1 45 ? 10.789 11.109 -9.156 1 65.56 45 TYR B N 1
ATOM 1706 C CA . TYR B 1 45 ? 10.133 11.875 -10.203 1 65.56 45 TYR B CA 1
ATOM 1707 C C . TYR B 1 45 ? 9.047 11.055 -10.883 1 65.56 45 TYR B C 1
ATOM 1709 O O . TYR B 1 45 ? 7.969 11.57 -11.203 1 65.56 45 TYR B O 1
ATOM 1717 N N . SER B 1 46 ? 9.258 9.859 -10.969 1 67.88 46 SER B N 1
ATOM 1718 C CA . SER B 1 46 ? 8.328 9 -11.688 1 67.88 46 SER B CA 1
ATOM 1719 C C . SER B 1 46 ? 7.004 8.867 -10.938 1 67.88 46 SER B C 1
ATOM 1721 O O . SER B 1 46 ? 5.934 8.883 -11.555 1 67.88 46 SER B O 1
ATOM 1723 N N . GLU B 1 47 ? 7.031 8.797 -9.656 1 74.25 47 GLU B N 1
ATOM 1724 C CA . GLU B 1 47 ? 5.82 8.68 -8.852 1 74.25 47 GLU B CA 1
ATOM 1725 C C . GLU B 1 47 ? 5.008 9.969 -8.883 1 74.25 47 GLU B C 1
ATOM 1727 O O . GLU B 1 47 ? 3.777 9.938 -8.82 1 74.25 47 GLU B O 1
ATOM 1732 N N . LEU B 1 48 ? 5.793 10.984 -9.031 1 75.19 48 LEU B N 1
ATOM 1733 C CA . LEU B 1 48 ? 5.145 12.289 -9.086 1 75.19 48 LEU B CA 1
ATOM 1734 C C . LEU B 1 48 ? 4.305 12.43 -10.352 1 75.19 48 LEU B C 1
ATOM 1736 O O . LEU B 1 48 ? 3.389 13.258 -10.406 1 75.19 48 LEU B O 1
ATOM 1740 N N . LYS B 1 49 ? 4.555 11.531 -11.266 1 80.31 49 LYS B N 1
ATOM 1741 C CA . LYS B 1 49 ? 3.867 11.586 -12.555 1 80.31 49 LYS B CA 1
ATOM 1742 C C . LYS B 1 49 ? 2.502 10.906 -12.477 1 80.31 49 LYS B C 1
ATOM 1744 O O . LYS B 1 49 ? 1.752 10.891 -13.453 1 80.31 49 LYS B O 1
ATOM 1749 N N . VAL B 1 50 ? 2.172 10.383 -11.328 1 86.31 50 VAL B N 1
ATOM 1750 C CA . VAL B 1 50 ? 0.88 9.719 -11.188 1 86.31 50 VAL B CA 1
ATOM 1751 C C . VAL B 1 50 ? -0.242 10.688 -11.57 1 86.31 50 VAL B C 1
ATOM 1753 O O . VAL B 1 50 ? -1.238 10.281 -12.172 1 86.31 50 VAL B O 1
ATOM 1756 N N . SER B 1 51 ? -0.01 11.953 -11.273 1 86.25 51 SER B N 1
ATOM 1757 C CA . SER B 1 51 ? -1.024 12.977 -11.523 1 86.25 51 SER B CA 1
ATOM 1758 C C . SER B 1 51 ? -1.23 13.195 -13.016 1 86.25 51 SER B C 1
ATOM 1760 O O . SER B 1 51 ? -2.27 13.711 -13.43 1 86.25 51 SER B O 1
ATOM 1762 N N . GLN B 1 52 ? -0.289 12.844 -13.82 1 85.88 52 GLN B N 1
ATOM 1763 C CA . GLN B 1 52 ? -0.407 12.961 -15.266 1 85.88 52 GLN B CA 1
ATOM 1764 C C . GLN B 1 52 ? -1.309 11.875 -15.836 1 85.88 52 GLN B C 1
ATOM 1766 O O . GLN B 1 52 ? -1.923 12.055 -16.891 1 85.88 52 GLN B O 1
ATOM 1771 N N . TYR B 1 53 ? -1.434 10.852 -15.086 1 85.81 53 TYR B N 1
ATOM 1772 C CA . TYR B 1 53 ? -2.197 9.703 -15.57 1 85.81 53 TYR B CA 1
ATOM 1773 C C . TYR B 1 53 ? -3.562 9.641 -14.898 1 85.81 53 TYR B C 1
ATOM 1775 O O . TYR B 1 53 ? -4.562 9.312 -15.539 1 85.81 53 TYR B O 1
ATOM 1783 N N . ILE B 1 54 ? -3.539 9.945 -13.68 1 89.88 54 ILE B N 1
ATOM 1784 C CA . ILE B 1 54 ? -4.773 10 -12.906 1 89.88 54 ILE B CA 1
ATOM 1785 C C . ILE B 1 54 ? -5.004 11.43 -12.406 1 89.88 54 ILE B C 1
ATOM 1787 O O . ILE B 1 54 ? -4.469 11.82 -11.375 1 89.88 54 ILE B O 1
ATOM 1791 N N . LYS B 1 55 ? -5.859 12.117 -13.031 1 89.5 55 LYS B N 1
ATOM 1792 C CA . LYS B 1 55 ? -5.992 13.562 -12.883 1 89.5 55 LYS B CA 1
ATOM 1793 C C . LYS B 1 55 ? -6.602 13.922 -11.531 1 89.5 55 LYS B C 1
ATOM 1795 O O . LYS B 1 55 ? -6.465 15.055 -11.062 1 89.5 55 LYS B O 1
ATOM 1800 N N . ASN B 1 56 ? -7.227 12.961 -10.914 1 94.12 56 ASN B N 1
ATOM 1801 C CA . ASN B 1 56 ? -7.879 13.25 -9.641 1 94.12 56 ASN B CA 1
ATOM 1802 C C . ASN B 1 56 ? -6.898 13.164 -8.477 1 94.12 56 ASN B C 1
ATOM 1804 O O . ASN B 1 56 ? -7.297 13.258 -7.312 1 94.12 56 ASN B O 1
ATOM 1808 N N . ILE B 1 57 ? -5.637 12.945 -8.727 1 95.56 57 ILE B N 1
ATOM 1809 C CA . ILE B 1 57 ? -4.629 12.883 -7.676 1 95.56 57 ILE B CA 1
ATOM 1810 C C . ILE B 1 57 ? -3.654 14.047 -7.816 1 95.56 57 ILE B C 1
ATOM 1812 O O . ILE B 1 57 ? -2.967 14.172 -8.836 1 95.56 57 ILE B O 1
ATOM 1816 N N . ASP B 1 58 ? -3.559 14.898 -6.859 1 95.25 58 ASP B N 1
ATOM 1817 C CA . ASP B 1 58 ? -2.551 15.953 -6.758 1 95.25 58 ASP B CA 1
ATOM 1818 C C . ASP B 1 58 ? -1.449 15.562 -5.773 1 95.25 58 ASP B C 1
ATOM 1820 O O . ASP B 1 58 ? -1.723 15.289 -4.605 1 95.25 58 ASP B O 1
ATOM 1824 N N . ILE B 1 59 ? -0.258 15.523 -6.23 1 93.81 59 ILE B N 1
ATOM 1825 C CA . ILE B 1 59 ? 0.869 15.172 -5.371 1 93.81 59 ILE B CA 1
ATOM 1826 C C . ILE B 1 59 ? 1.787 16.375 -5.203 1 93.81 59 ILE B C 1
ATOM 1828 O O . ILE B 1 59 ? 2.137 17.047 -6.184 1 93.81 59 ILE B O 1
ATOM 1832 N N . GLN B 1 60 ? 2.111 16.672 -3.988 1 91.94 60 GLN B N 1
ATOM 1833 C CA . GLN B 1 60 ? 3.064 17.734 -3.701 1 91.94 60 GLN B CA 1
ATOM 1834 C C . GLN B 1 60 ? 4.137 17.266 -2.721 1 91.94 60 GLN B C 1
ATOM 1836 O O . GLN B 1 60 ? 3.826 16.609 -1.721 1 91.94 60 GLN B O 1
ATOM 1841 N N . GLN B 1 61 ? 5.336 17.609 -2.977 1 90.75 61 GLN B N 1
ATOM 1842 C CA . GLN B 1 61 ? 6.457 17.312 -2.094 1 90.75 61 GLN B CA 1
ATOM 1843 C C . GLN B 1 61 ? 6.902 18.547 -1.325 1 90.75 61 GLN B C 1
ATOM 1845 O O . GLN B 1 61 ? 7.164 19.594 -1.924 1 90.75 61 GLN B O 1
ATOM 1850 N N . PHE B 1 62 ? 6.984 18.531 -0.07 1 86.69 62 PHE B N 1
ATOM 1851 C CA . PHE B 1 62 ? 7.359 19.672 0.749 1 86.69 62 PHE B CA 1
ATOM 1852 C C . PHE B 1 62 ? 8.734 19.469 1.367 1 86.69 62 PHE B C 1
ATOM 1854 O O . PHE B 1 62 ? 9.438 20.438 1.674 1 86.69 62 PHE B O 1
ATOM 1861 N N . GLY B 1 63 ? 9.023 18.156 1.673 1 74.62 63 GLY B N 1
ATOM 1862 C CA . GLY B 1 63 ? 10.258 17.891 2.396 1 74.62 63 GLY B CA 1
ATOM 1863 C C . GLY B 1 63 ? 11.469 17.75 1.487 1 74.62 63 GLY B C 1
ATOM 1864 O O . GLY B 1 63 ? 11.32 17.672 0.265 1 74.62 63 GLY B O 1
ATOM 1865 N N . ARG B 1 64 ? 12.562 18.031 2.123 1 72.25 64 ARG B N 1
ATOM 1866 C CA . ARG B 1 64 ? 13.844 17.812 1.461 1 72.25 64 ARG B CA 1
ATOM 1867 C C . ARG B 1 64 ? 14.281 16.359 1.589 1 72.25 64 ARG B C 1
ATOM 1869 O O . ARG B 1 64 ? 13.57 15.539 2.191 1 72.25 64 ARG B O 1
ATOM 1876 N N . GLU B 1 65 ? 15.273 15.977 0.927 1 62.97 65 GLU B N 1
ATOM 1877 C CA . GLU B 1 65 ? 15.766 14.609 0.964 1 62.97 65 GLU B CA 1
ATOM 1878 C C . GLU B 1 65 ? 16.078 14.172 2.395 1 62.97 65 GLU B C 1
ATOM 1880 O O . GLU B 1 65 ? 16.5 14.984 3.219 1 62.97 65 GLU B O 1
ATOM 1885 N N . CYS B 1 66 ? 15.367 13 2.801 1 56.97 66 CYS B N 1
ATOM 1886 C CA . CYS B 1 66 ? 15.461 12.453 4.152 1 56.97 66 CYS B CA 1
ATOM 1887 C C . CYS B 1 66 ? 16.859 12.641 4.711 1 56.97 66 CYS B C 1
ATOM 1889 O O . CYS B 1 66 ? 17.844 12.578 3.971 1 56.97 66 CYS B O 1
ATOM 1891 N N . PHE B 1 67 ? 16.953 13.172 6.023 1 53.12 67 PHE B N 1
ATOM 1892 C CA . PHE B 1 67 ? 18.109 13.438 6.859 1 53.12 67 PHE B CA 1
ATOM 1893 C C . PHE B 1 67 ? 18.734 12.141 7.336 1 53.12 67 PHE B C 1
ATOM 1895 O O . PHE B 1 67 ? 18.234 11.492 8.25 1 53.12 67 PHE B O 1
ATOM 1902 N N . ILE B 1 68 ? 19.109 11.109 6.59 1 49.88 68 ILE B N 1
ATOM 1903 C CA . ILE B 1 68 ? 19.609 9.922 7.27 1 49.88 68 ILE B CA 1
ATOM 1904 C C . ILE B 1 68 ? 20.5 10.328 8.445 1 49.88 68 ILE B C 1
ATOM 1906 O O . ILE B 1 68 ? 20.375 9.789 9.547 1 49.88 68 ILE B O 1
ATOM 1910 N N . TYR B 1 69 ? 21.547 10.969 8.164 1 48.06 69 TYR B N 1
ATOM 1911 C CA . TYR B 1 69 ? 22.594 11.086 9.172 1 48.06 69 TYR B CA 1
ATOM 1912 C C . TYR B 1 69 ? 22.734 12.531 9.633 1 48.06 69 TYR B C 1
ATOM 1914 O O . TYR B 1 69 ? 23.75 12.898 10.234 1 48.06 69 TYR B O 1
ATOM 1922 N N . LYS B 1 70 ? 21.766 13.414 9.359 1 59 70 LYS B N 1
ATOM 1923 C CA . LYS B 1 70 ? 22.125 14.758 9.805 1 59 70 LYS B CA 1
ATOM 1924 C C . LYS B 1 70 ? 20.984 15.406 10.586 1 59 70 LYS B C 1
ATOM 1926 O O . LYS B 1 70 ? 19.828 14.992 10.461 1 59 70 LYS B O 1
ATOM 1931 N N . LYS B 1 71 ? 21.312 16.109 11.695 1 69.69 71 LYS B N 1
ATOM 1932 C CA . LYS B 1 71 ? 20.391 16.969 12.438 1 69.69 71 LYS B CA 1
ATOM 1933 C C . LYS B 1 71 ? 19.594 17.859 11.492 1 69.69 71 LYS B C 1
ATOM 1935 O O . LYS B 1 71 ? 20.125 18.391 10.508 1 69.69 71 LYS B O 1
ATOM 1940 N N . PRO B 1 72 ? 18.25 17.891 11.719 1 75.62 72 PRO B N 1
ATOM 1941 C CA . PRO B 1 72 ? 17.438 18.766 10.867 1 75.62 72 PRO B CA 1
ATOM 1942 C C . PRO B 1 72 ? 17.969 20.203 10.836 1 75.62 72 PRO B C 1
ATOM 1944 O O . PRO B 1 72 ? 18.453 20.719 11.852 1 75.62 72 PRO B O 1
ATOM 1947 N N . THR B 1 73 ? 17.953 20.719 9.641 1 82.19 73 THR B N 1
ATOM 1948 C CA . THR B 1 73 ? 18.344 22.125 9.492 1 82.19 73 THR B CA 1
ATOM 1949 C C . THR B 1 73 ? 17.125 23.047 9.57 1 82.19 73 THR B C 1
ATOM 1951 O O . THR B 1 73 ? 15.992 22.562 9.602 1 82.19 73 THR B O 1
ATOM 1954 N N . GLU B 1 74 ? 17.438 24.234 9.688 1 85.88 74 GLU B N 1
ATOM 1955 C CA . GLU B 1 74 ? 16.359 25.219 9.68 1 85.88 74 GLU B CA 1
ATOM 1956 C C . GLU B 1 74 ? 15.555 25.156 8.383 1 85.88 74 GLU B C 1
ATOM 1958 O O . GLU B 1 74 ? 14.344 25.359 8.391 1 85.88 74 GLU B O 1
ATOM 1963 N N . GLU B 1 75 ? 16.219 24.859 7.34 1 85.75 75 GLU B N 1
ATOM 1964 C CA . GLU B 1 75 ? 15.562 24.75 6.043 1 85.75 75 GLU B CA 1
ATOM 1965 C C . GLU B 1 75 ? 14.586 23.578 6.027 1 85.75 75 GLU B C 1
ATOM 1967 O O . GLU B 1 75 ? 13.523 23.656 5.414 1 85.75 75 GLU B O 1
ATOM 1972 N N . ASP B 1 76 ? 14.938 22.516 6.707 1 85.94 76 ASP B N 1
ATOM 1973 C CA . ASP B 1 76 ? 14.047 21.359 6.816 1 85.94 76 ASP B CA 1
ATOM 1974 C C . ASP B 1 76 ? 12.773 21.719 7.578 1 85.94 76 ASP B C 1
ATOM 1976 O O . ASP B 1 76 ? 11.672 21.344 7.168 1 85.94 76 ASP B O 1
ATOM 1980 N N . ILE B 1 77 ? 12.984 22.438 8.586 1 89.75 77 ILE B N 1
ATOM 1981 C CA . ILE B 1 77 ? 11.875 22.844 9.438 1 89.75 77 ILE B CA 1
ATOM 1982 C C . ILE B 1 77 ? 10.93 23.766 8.656 1 89.75 77 ILE B C 1
ATOM 1984 O O . ILE B 1 77 ? 9.711 23.562 8.68 1 89.75 77 ILE B O 1
ATOM 1988 N N . GLU B 1 78 ? 11.516 24.672 8 1 91.31 78 GLU B N 1
ATOM 1989 C CA . GLU B 1 78 ? 10.711 25.625 7.238 1 91.31 78 GLU B CA 1
ATOM 1990 C C . GLU B 1 78 ? 9.938 24.922 6.125 1 91.31 78 GLU B C 1
ATOM 1992 O O . GLU B 1 78 ? 8.773 25.25 5.875 1 91.31 78 GLU B O 1
ATOM 1997 N N . ALA B 1 79 ? 10.531 24.031 5.48 1 90.38 79 ALA B N 1
ATOM 1998 C CA . ALA B 1 79 ? 9.867 23.281 4.414 1 90.38 79 ALA B CA 1
ATOM 1999 C C . ALA B 1 79 ? 8.688 22.484 4.961 1 90.38 79 ALA B C 1
ATOM 2001 O O . ALA B 1 79 ? 7.602 22.484 4.371 1 90.38 79 ALA B O 1
ATOM 2002 N N . ALA B 1 80 ? 8.906 21.844 6.059 1 92.31 80 ALA B N 1
ATOM 2003 C CA . ALA B 1 80 ? 7.848 21.062 6.691 1 92.31 80 ALA B CA 1
ATOM 2004 C C . ALA B 1 80 ? 6.695 21.969 7.137 1 92.31 80 ALA B C 1
ATOM 2006 O O . ALA B 1 80 ? 5.523 21.609 6.961 1 92.31 80 ALA B O 1
ATOM 2007 N N . LYS B 1 81 ? 7.051 23.062 7.684 1 93.5 81 LYS B N 1
ATOM 2008 C CA . LYS B 1 81 ? 6.043 24.016 8.141 1 93.5 81 LYS B CA 1
ATOM 2009 C C . LYS B 1 81 ? 5.203 24.531 6.977 1 93.5 81 LYS B C 1
ATOM 2011 O O . LYS B 1 81 ? 3.982 24.656 7.09 1 93.5 81 LYS B O 1
ATOM 2016 N N . ARG B 1 82 ? 5.867 24.875 5.906 1 93.31 82 ARG B N 1
ATOM 2017 C CA . ARG B 1 82 ? 5.152 25.312 4.715 1 93.31 82 ARG B CA 1
ATOM 2018 C C . ARG B 1 82 ? 4.195 24.234 4.219 1 93.31 82 ARG B C 1
ATOM 2020 O O . ARG B 1 82 ? 3.062 24.531 3.838 1 93.31 82 ARG B O 1
ATOM 2027 N N . GLY B 1 83 ? 4.672 23.047 4.199 1 94.75 83 GLY B N 1
ATOM 2028 C CA . GLY B 1 83 ? 3.811 21.938 3.832 1 94.75 83 GLY B CA 1
ATOM 2029 C C . GLY B 1 83 ? 2.586 21.797 4.715 1 94.75 83 GLY B C 1
ATOM 2030 O O . GLY B 1 83 ? 1.475 21.594 4.223 1 94.75 83 GLY B O 1
ATOM 2031 N N . MET B 1 84 ? 2.83 21.953 5.988 1 96.62 84 MET B N 1
ATOM 2032 C CA . MET B 1 84 ? 1.724 21.844 6.934 1 96.62 84 MET B CA 1
ATOM 2033 C C . MET B 1 84 ? 0.725 22.984 6.742 1 96.62 84 MET B C 1
ATOM 2035 O O . MET B 1 84 ? -0.484 22.781 6.879 1 96.62 84 MET B O 1
ATOM 2039 N N . ASP B 1 85 ? 1.236 24.172 6.395 1 97.25 85 ASP B N 1
ATOM 2040 C CA . ASP B 1 85 ? 0.362 25.297 6.098 1 97.25 85 ASP B CA 1
ATOM 2041 C C . ASP B 1 85 ? -0.605 24.969 4.965 1 97.25 85 ASP B C 1
ATOM 2043 O O . ASP B 1 85 ? -1.809 25.203 5.078 1 97.25 85 ASP B O 1
ATOM 2047 N N . ILE B 1 86 ? -0.1 24.453 3.992 1 97.25 86 ILE B N 1
ATOM 2048 C CA . ILE B 1 86 ? -0.89 24.109 2.818 1 97.25 86 ILE B CA 1
ATOM 2049 C C . ILE B 1 86 ? -1.896 23.016 3.184 1 97.25 86 ILE B C 1
ATOM 2051 O O . ILE B 1 86 ? -3.08 23.125 2.854 1 97.25 86 ILE B O 1
ATOM 2055 N N . CYS B 1 87 ? -1.457 22 3.889 1 98 87 CYS B N 1
ATOM 2056 C CA . CYS B 1 87 ? -2.324 20.891 4.262 1 98 87 CYS B CA 1
ATOM 2057 C C . CYS B 1 87 ? -3.461 21.375 5.164 1 98 87 CYS B C 1
ATOM 2059 O O . CYS B 1 87 ? -4.594 20.891 5.039 1 98 87 CYS B O 1
ATOM 2061 N N . GLU B 1 88 ? -3.125 22.266 6.062 1 98.31 88 GLU B N 1
ATOM 2062 C CA . GLU B 1 88 ? -4.16 22.812 6.938 1 98.31 88 GLU B CA 1
ATOM 2063 C C . GLU B 1 88 ? -5.258 23.5 6.133 1 98.31 88 GLU B C 1
ATOM 2065 O O . GLU B 1 88 ? -6.445 23.344 6.434 1 98.31 88 GLU B O 1
ATOM 2070 N N . LYS B 1 89 ? -4.863 24.25 5.168 1 98 89 LYS B N 1
ATOM 2071 C CA . LYS B 1 89 ? -5.836 24.922 4.305 1 98 89 LYS B CA 1
ATOM 2072 C C . LYS B 1 89 ? -6.68 23.906 3.543 1 98 89 LYS B C 1
ATOM 2074 O O . LYS B 1 89 ? -7.902 24.047 3.461 1 98 89 LYS B O 1
ATOM 2079 N N . ILE B 1 90 ? -6.082 22.938 3.039 1 98.12 90 ILE B N 1
ATOM 2080 C CA . ILE B 1 90 ? -6.758 21.891 2.264 1 98.12 90 ILE B CA 1
ATOM 2081 C C . ILE B 1 90 ? -7.738 21.141 3.156 1 98.12 90 ILE B C 1
ATOM 2083 O O . ILE B 1 90 ? -8.867 20.859 2.748 1 98.12 90 ILE B O 1
ATOM 2087 N N . LEU B 1 91 ? -7.324 20.828 4.41 1 98.12 91 LEU B N 1
ATOM 2088 C CA . LEU B 1 91 ? -8.133 20.062 5.355 1 98.12 91 LEU B CA 1
ATOM 2089 C C . LEU B 1 91 ? -9.375 20.844 5.773 1 98.12 91 LEU B C 1
ATOM 2091 O O . LEU B 1 91 ? -10.352 20.266 6.25 1 98.12 91 LEU B O 1
ATOM 2095 N N . LYS B 1 92 ? -9.352 22.109 5.57 1 97.38 92 LYS B N 1
ATOM 2096 C CA . LYS B 1 92 ? -10.492 22.953 5.91 1 97.38 92 LYS B CA 1
ATOM 2097 C C . LYS B 1 92 ? -11.352 23.234 4.684 1 97.38 92 LYS B C 1
ATOM 2099 O O . LYS B 1 92 ? -12.398 23.891 4.785 1 97.38 92 LYS B O 1
ATOM 2104 N N . GLY B 1 93 ? -10.891 22.766 3.527 1 95.94 93 GLY B N 1
ATOM 2105 C CA . GLY B 1 93 ? -11.609 23.016 2.283 1 95.94 93 GLY B CA 1
ATOM 2106 C C . GLY B 1 93 ? -12.586 21.906 1.931 1 95.94 93 GLY B C 1
ATOM 2107 O O . GLY B 1 93 ? -12.953 21.094 2.789 1 95.94 93 GLY B O 1
ATOM 2108 N N . VAL B 1 94 ? -13.086 21.953 0.69 1 93.81 94 VAL B N 1
ATOM 2109 C CA . VAL B 1 94 ? -14.07 20.969 0.247 1 93.81 94 VAL B CA 1
ATOM 2110 C C . VAL B 1 94 ? -13.633 20.359 -1.088 1 93.81 94 VAL B C 1
ATOM 2112 O O . VAL B 1 94 ? -14.375 19.594 -1.7 1 93.81 94 VAL B O 1
ATOM 2115 N N . GLU B 1 95 ? -12.414 20.641 -1.435 1 96 95 GLU B N 1
ATOM 2116 C CA . GLU B 1 95 ? -11.945 20.281 -2.77 1 96 95 GLU B CA 1
ATOM 2117 C C . GLU B 1 95 ? -11.555 18.797 -2.834 1 96 95 GLU B C 1
ATOM 2119 O O . GLU B 1 95 ? -11.711 18.156 -3.873 1 96 95 GLU B O 1
ATOM 2124 N N . TYR B 1 96 ? -11.078 18.266 -1.757 1 97.5 96 TYR B N 1
ATOM 2125 C CA . TYR B 1 96 ? -10.523 16.906 -1.759 1 97.5 96 TYR B CA 1
ATOM 2126 C C . TYR B 1 96 ? -11.336 15.992 -0.851 1 97.5 96 TYR B C 1
ATOM 2128 O O . TYR B 1 96 ? -11.898 16.438 0.151 1 97.5 96 TYR B O 1
ATOM 2136 N N . ASP B 1 97 ? -11.359 14.734 -1.218 1 97.44 97 ASP B N 1
ATOM 2137 C CA . ASP B 1 97 ? -12.062 13.711 -0.442 1 97.44 97 ASP B CA 1
ATOM 2138 C C . ASP B 1 97 ? -11.094 12.938 0.447 1 97.44 97 ASP B C 1
ATOM 2140 O O . ASP B 1 97 ? -11.484 12.406 1.488 1 97.44 97 ASP B O 1
ATOM 2144 N N . LEU B 1 98 ? -9.875 12.82 0.021 1 98.12 98 LEU B N 1
ATOM 2145 C CA . LEU B 1 98 ? -8.82 12.086 0.708 1 98.12 98 LEU B CA 1
ATOM 2146 C C . LEU B 1 98 ? -7.523 12.891 0.731 1 98.12 98 LEU B C 1
ATOM 2148 O O . LEU B 1 98 ? -7.07 13.375 -0.308 1 98.12 98 LEU B O 1
ATOM 2152 N N . VAL B 1 99 ? -6.973 13.07 1.883 1 98.5 99 VAL B N 1
ATOM 2153 C CA . VAL B 1 99 ? -5.691 13.75 2.053 1 98.5 99 VAL B CA 1
ATOM 2154 C C . VAL B 1 99 ? -4.684 12.789 2.682 1 98.5 99 VAL B C 1
ATOM 2156 O O . VAL B 1 99 ? -4.93 12.234 3.754 1 98.5 99 VAL B O 1
ATOM 2159 N N . VAL B 1 100 ? -3.611 12.562 2.006 1 98.25 100 VAL B N 1
ATOM 2160 C CA . VAL B 1 100 ? -2.527 11.719 2.504 1 98.25 100 VAL B CA 1
ATOM 2161 C C . VAL B 1 100 ? -1.385 12.594 3.012 1 98.25 100 VAL B C 1
ATOM 2163 O O . VAL B 1 100 ? -0.912 13.484 2.299 1 98.25 100 VAL B O 1
ATOM 2166 N N . LEU B 1 101 ? -1.001 12.359 4.211 1 98.12 101 LEU B N 1
ATOM 2167 C CA . LEU B 1 101 ? 0.174 12.977 4.82 1 98.12 101 LEU B CA 1
ATOM 2168 C C . LEU B 1 101 ? 1.309 11.961 4.957 1 98.12 101 LEU B C 1
ATOM 2170 O O . LEU B 1 101 ? 1.479 11.359 6.02 1 98.12 101 LEU B O 1
ATOM 2174 N N . ASP B 1 102 ? 2.018 11.812 3.875 1 96.31 102 ASP B N 1
ATOM 2175 C CA . ASP B 1 102 ? 3.037 10.773 3.771 1 96.31 102 ASP B CA 1
ATOM 2176 C C . ASP B 1 102 ? 4.301 11.164 4.535 1 96.31 102 ASP B C 1
ATOM 2178 O O . ASP B 1 102 ? 4.836 12.258 4.336 1 96.31 102 ASP B O 1
ATOM 2182 N N . GLU B 1 103 ? 4.828 10.289 5.383 1 95.5 103 GLU B N 1
ATOM 2183 C CA . GLU B 1 103 ? 6.016 10.414 6.223 1 95.5 103 GLU B CA 1
ATOM 2184 C C . GLU B 1 103 ? 5.871 11.562 7.215 1 95.5 103 GLU B C 1
ATOM 2186 O O . GLU B 1 103 ? 6.867 12.164 7.621 1 95.5 103 GLU B O 1
ATOM 2191 N N . LEU B 1 104 ? 4.656 11.938 7.504 1 96.94 104 LEU B N 1
ATOM 2192 C CA . LEU B 1 104 ? 4.414 12.953 8.523 1 96.94 104 LEU B CA 1
ATOM 2193 C C . LEU B 1 104 ? 4.934 12.5 9.883 1 96.94 104 LEU B C 1
ATOM 2195 O O . LEU B 1 104 ? 5.457 13.305 10.656 1 96.94 104 LEU B O 1
ATOM 2199 N N . ASN B 1 105 ? 4.789 11.18 10.195 1 97.38 105 ASN B N 1
ATOM 2200 C CA . ASN B 1 105 ? 5.27 10.664 11.469 1 97.38 105 ASN B CA 1
ATOM 2201 C C . ASN B 1 105 ? 6.766 10.906 11.641 1 97.38 105 ASN B C 1
ATOM 2203 O O . ASN B 1 105 ? 7.227 11.211 12.742 1 97.38 105 ASN B O 1
ATOM 2207 N N . ILE B 1 106 ? 7.438 10.742 10.586 1 94.06 106 ILE B N 1
ATOM 2208 C CA . ILE B 1 106 ? 8.875 10.977 10.641 1 94.06 106 ILE B CA 1
ATOM 2209 C C . ILE B 1 106 ? 9.148 12.453 10.906 1 94.06 106 ILE B C 1
ATOM 2211 O O . ILE B 1 106 ? 10.016 12.797 11.711 1 94.06 106 ILE B O 1
ATOM 2215 N N . ALA B 1 107 ? 8.477 13.305 10.227 1 94.12 107 ALA B N 1
ATOM 2216 C CA . ALA B 1 107 ? 8.602 14.742 10.453 1 94.12 107 ALA B CA 1
ATOM 2217 C C . ALA B 1 107 ? 8.312 15.094 11.906 1 94.12 107 ALA B C 1
ATOM 2219 O O . ALA B 1 107 ? 8.992 15.938 12.5 1 94.12 107 ALA B O 1
ATOM 2220 N N . LEU B 1 108 ? 7.32 14.477 12.461 1 96.19 108 LEU B N 1
ATOM 2221 C CA . LEU B 1 108 ? 6.969 14.703 13.859 1 96.19 108 LEU B CA 1
ATOM 2222 C C . LEU B 1 108 ? 8.055 14.164 14.789 1 96.19 108 LEU B C 1
ATOM 2224 O O . LEU B 1 108 ? 8.375 14.789 15.797 1 96.19 108 LEU B O 1
ATOM 2228 N N . TYR B 1 109 ? 8.57 13.008 14.422 1 94.62 109 TYR B N 1
ATOM 2229 C CA . TYR B 1 109 ? 9.617 12.383 15.219 1 94.62 109 TYR B CA 1
ATOM 2230 C C . TYR B 1 109 ? 10.836 13.289 15.328 1 94.62 109 TYR B C 1
ATOM 2232 O O . TYR B 1 109 ? 11.422 13.422 16.406 1 94.62 109 TYR B O 1
ATOM 2240 N N . TYR B 1 110 ? 11.172 13.961 14.312 1 92 110 TYR B N 1
ATOM 2241 C CA . TYR B 1 110 ? 12.328 14.844 14.289 1 92 110 TYR B CA 1
ATOM 2242 C C . TYR B 1 110 ? 11.938 16.266 14.695 1 92 110 TYR B C 1
ATOM 2244 O O . TYR B 1 110 ? 12.734 17.203 14.555 1 92 110 TYR B O 1
ATOM 2252 N N . LYS B 1 111 ? 10.672 16.484 15.055 1 93.62 111 LYS B N 1
ATOM 2253 C CA . LYS B 1 111 ? 10.148 17.734 15.609 1 93.62 111 LYS B CA 1
ATOM 2254 C C . LYS B 1 111 ? 10.211 18.859 14.578 1 93.62 111 LYS B C 1
ATOM 2256 O O . LYS B 1 111 ? 10.5 20 14.93 1 93.62 111 LYS B O 1
ATOM 2261 N N . LEU B 1 112 ? 10.008 18.484 13.336 1 93 112 LEU B N 1
ATOM 2262 C CA . LEU B 1 112 ? 9.969 19.5 12.289 1 93 112 LEU B CA 1
ATOM 2263 C C . LEU B 1 112 ? 8.664 20.297 12.352 1 93 112 LEU B C 1
ATOM 2265 O O . LEU B 1 112 ? 8.617 21.453 11.914 1 93 112 LEU B O 1
ATOM 2269 N N . ILE B 1 113 ? 7.605 19.703 12.836 1 95.5 113 ILE B N 1
ATOM 2270 C CA . ILE B 1 113 ? 6.277 20.297 13.008 1 95.5 113 ILE B CA 1
ATOM 2271 C C . ILE B 1 113 ? 5.758 20 14.414 1 95.5 113 ILE B C 1
ATOM 2273 O O . ILE B 1 113 ? 5.898 18.875 14.906 1 95.5 113 ILE B O 1
ATOM 2277 N N . PRO B 1 114 ? 5.207 20.984 15.055 1 96.94 114 PRO B N 1
ATOM 2278 C CA . PRO B 1 114 ? 4.645 20.703 16.375 1 96.94 114 PRO B CA 1
ATOM 2279 C C . PRO B 1 114 ? 3.488 19.703 16.312 1 96.94 114 PRO B C 1
ATOM 2281 O O . PRO B 1 114 ? 2.58 19.859 15.492 1 96.94 114 PRO B O 1
ATOM 2284 N N . LEU B 1 115 ? 3.477 18.719 17.172 1 98.12 115 LEU B N 1
ATOM 2285 C CA . LEU B 1 115 ? 2.475 17.656 17.219 1 98.12 115 LEU B CA 1
ATOM 2286 C C . LEU B 1 115 ? 1.082 18.234 17.438 1 98.12 115 LEU B C 1
ATOM 2288 O O . LEU B 1 115 ? 0.121 17.812 16.781 1 98.12 115 LEU B O 1
ATOM 2292 N N . ASP B 1 116 ? 0.958 19.172 18.328 1 98 116 ASP B N 1
ATOM 2293 C CA . ASP B 1 116 ? -0.341 19.75 18.656 1 98 116 ASP B CA 1
ATOM 2294 C C . ASP B 1 116 ? -0.972 20.422 17.438 1 98 116 ASP B C 1
ATOM 2296 O O . ASP B 1 116 ? -2.191 20.391 17.266 1 98 116 ASP B O 1
ATOM 2300 N N . ARG B 1 117 ? -0.117 21 16.641 1 97.88 117 ARG B N 1
ATOM 2301 C CA . ARG B 1 117 ? -0.587 21.641 15.406 1 97.88 117 ARG B CA 1
ATOM 2302 C C . ARG B 1 117 ? -1.216 20.625 14.461 1 97.88 117 ARG B C 1
ATOM 2304 O O . ARG B 1 117 ? -2.295 20.859 13.922 1 97.88 117 ARG B O 1
ATOM 2311 N N . VAL B 1 118 ? -0.569 19.516 14.289 1 98.38 118 VAL B N 1
ATOM 2312 C CA . VAL B 1 118 ? -1.025 18.453 13.398 1 98.38 118 VAL B CA 1
ATOM 2313 C C . VAL B 1 118 ? -2.332 17.859 13.93 1 98.38 118 VAL B C 1
ATOM 2315 O O . VAL B 1 118 ? -3.303 17.734 13.18 1 98.38 118 VAL B O 1
ATOM 2318 N N . VAL B 1 119 ? -2.373 17.562 15.188 1 98.38 119 VAL B N 1
ATOM 2319 C CA . VAL B 1 119 ? -3.547 16.969 15.82 1 98.38 119 VAL B CA 1
ATOM 2320 C C . VAL B 1 119 ? -4.746 17.891 15.672 1 98.38 119 VAL B C 1
ATOM 2322 O O . VAL B 1 119 ? -5.832 17.469 15.273 1 98.38 119 VAL B O 1
ATOM 2325 N N . LYS B 1 120 ? -4.555 19.125 15.945 1 98.19 120 LYS B N 1
ATOM 2326 C CA . LYS B 1 120 ? -5.617 20.125 15.82 1 98.19 120 LYS B CA 1
ATOM 2327 C C . LYS B 1 120 ? -6.125 20.203 14.383 1 98.19 120 LYS B C 1
ATOM 2329 O O . LYS B 1 120 ? -7.336 20.234 14.148 1 98.19 120 LYS B O 1
ATOM 2334 N N . ALA B 1 121 ? -5.223 20.25 13.422 1 98.31 121 ALA B N 1
ATOM 2335 C CA . ALA B 1 121 ? -5.586 20.375 12.016 1 98.31 121 ALA B CA 1
ATOM 2336 C C . ALA B 1 121 ? -6.457 19.203 11.578 1 98.31 121 ALA B C 1
ATOM 2338 O O . ALA B 1 121 ? -7.441 19.375 10.852 1 98.31 121 ALA B O 1
ATOM 2339 N N . ILE B 1 122 ? -6.145 18.016 12.008 1 98.19 122 ILE B N 1
ATOM 2340 C CA . ILE B 1 122 ? -6.867 16.812 11.609 1 98.19 122 ILE B CA 1
ATOM 2341 C C . ILE B 1 122 ? -8.219 16.766 12.312 1 98.19 122 ILE B C 1
ATOM 2343 O O . ILE B 1 122 ? -9.242 16.453 11.695 1 98.19 122 ILE B O 1
ATOM 2347 N N . LYS B 1 123 ? -8.273 17.094 13.562 1 97.12 123 LYS B N 1
ATOM 2348 C CA . LYS B 1 123 ? -9.516 17.062 14.336 1 97.12 123 LYS B CA 1
ATOM 2349 C C . LYS B 1 123 ? -10.516 18.078 13.82 1 97.12 123 LYS B C 1
ATOM 2351 O O . LYS B 1 123 ? -11.727 17.844 13.859 1 97.12 123 LYS B O 1
ATOM 2356 N N . GLU B 1 124 ? -10.031 19.172 13.336 1 97 124 GLU B N 1
ATOM 2357 C CA . GLU B 1 124 ? -10.906 20.266 12.914 1 97 124 GLU B CA 1
ATOM 2358 C C . GLU B 1 124 ? -11.148 20.234 11.406 1 97 124 GLU B C 1
ATOM 2360 O O . GLU B 1 124 ? -11.711 21.172 10.844 1 97 124 GLU B O 1
ATOM 2365 N N . ARG B 1 125 ? -10.695 19.188 10.766 1 97.62 125 ARG B N 1
ATOM 2366 C CA . ARG B 1 125 ? -10.82 19.125 9.312 1 97.62 125 ARG B CA 1
ATOM 2367 C C . ARG B 1 125 ? -12.289 19.062 8.891 1 97.62 125 ARG B C 1
ATOM 2369 O O . ARG B 1 125 ? -13.156 18.719 9.695 1 97.62 125 ARG B O 1
ATOM 2376 N N . THR B 1 126 ? -12.523 19.5 7.629 1 96.94 126 THR B N 1
ATOM 2377 C CA . THR B 1 126 ? -13.836 19.25 7.043 1 96.94 126 THR B CA 1
ATOM 2378 C C . THR B 1 126 ? -14.242 17.781 7.23 1 96.94 126 THR B C 1
ATOM 2380 O O . THR B 1 126 ? -13.484 16.875 6.875 1 96.94 126 THR B O 1
ATOM 2383 N N . PRO B 1 127 ? -15.406 17.469 7.766 1 94.25 127 PRO B N 1
ATOM 2384 C CA . PRO B 1 127 ? -15.812 16.125 8.188 1 94.25 127 PRO B CA 1
ATOM 2385 C C . PRO B 1 127 ? -15.789 15.117 7.043 1 94.25 127 PRO B C 1
ATOM 2387 O O . PRO B 1 127 ? -15.648 13.914 7.281 1 94.25 127 PRO B O 1
ATOM 2390 N N . SER B 1 128 ? -15.875 15.594 5.895 1 94.62 128 SER B N 1
ATOM 2391 C CA . SER B 1 128 ? -15.977 14.688 4.758 1 94.62 128 SER B CA 1
ATOM 2392 C C . SER B 1 128 ? -14.594 14.25 4.277 1 94.62 128 SER B C 1
ATOM 2394 O O . SER B 1 128 ? -14.477 13.359 3.432 1 94.62 128 SER B O 1
ATOM 2396 N N . ILE B 1 129 ? -13.539 14.805 4.809 1 97.12 129 ILE B N 1
ATOM 2397 C CA . ILE B 1 129 ? -12.195 14.531 4.301 1 97.12 129 ILE B CA 1
ATOM 2398 C C . ILE B 1 129 ? -11.594 13.344 5.055 1 97.12 129 ILE B C 1
ATOM 2400 O O . ILE B 1 129 ? -11.438 13.391 6.277 1 97.12 129 ILE B O 1
ATOM 2404 N N . GLU B 1 130 ? -11.297 12.266 4.312 1 97.31 130 GLU B N 1
ATOM 2405 C CA . GLU B 1 130 ? -10.516 11.133 4.812 1 97.31 130 GLU B CA 1
ATOM 2406 C C . GLU B 1 130 ? -9.031 11.477 4.895 1 97.31 130 GLU B C 1
ATOM 2408 O O . GLU B 1 130 ? -8.492 12.148 4.008 1 97.31 130 GLU B O 1
ATOM 2413 N N . VAL B 1 131 ? -8.383 11 6 1 98.38 131 VAL B N 1
ATOM 2414 C CA . VAL B 1 131 ? -6.973 11.336 6.156 1 98.38 131 VAL B CA 1
ATOM 2415 C C . VAL B 1 131 ? -6.152 10.062 6.336 1 98.38 131 VAL B C 1
ATOM 2417 O O . VAL B 1 131 ? -6.559 9.148 7.066 1 98.38 131 VAL B O 1
ATOM 2420 N N . VAL B 1 132 ? -5.047 9.953 5.641 1 98.62 132 VAL B N 1
ATOM 2421 C CA . VAL B 1 132 ? -4.074 8.883 5.828 1 98.62 132 VAL B CA 1
ATOM 2422 C C . VAL B 1 132 ? -2.738 9.477 6.277 1 98.62 132 VAL B C 1
ATOM 2424 O O . VAL B 1 132 ? -2.229 10.414 5.66 1 98.62 132 VAL B O 1
ATOM 2427 N N . ILE B 1 133 ? -2.193 8.969 7.324 1 98.69 133 ILE B N 1
ATOM 2428 C CA . ILE B 1 133 ? -0.894 9.383 7.84 1 98.69 133 ILE B CA 1
ATOM 2429 C C . ILE B 1 133 ? 0.076 8.203 7.801 1 98.69 133 ILE B C 1
ATOM 2431 O O . ILE B 1 133 ? -0.267 7.098 8.227 1 98.69 133 ILE B O 1
ATOM 2435 N N . THR B 1 134 ? 1.247 8.406 7.23 1 98.25 134 THR B N 1
ATOM 2436 C CA . THR B 1 134 ? 2.205 7.305 7.184 1 98.25 134 THR B CA 1
ATOM 2437 C C . THR B 1 134 ? 3.516 7.703 7.855 1 98.25 134 THR B C 1
ATOM 2439 O O . THR B 1 134 ? 3.725 8.875 8.18 1 98.25 134 THR B O 1
ATOM 2442 N N . GLY B 1 135 ? 4.41 6.715 8.023 1 97.06 135 GLY B N 1
ATOM 2443 C CA . GLY B 1 135 ? 5.766 6.914 8.516 1 97.06 135 GLY B CA 1
ATOM 2444 C C . GLY B 1 135 ? 6.062 6.117 9.773 1 97.06 135 GLY B C 1
ATOM 2445 O O . GLY B 1 135 ? 5.148 5.754 10.516 1 97.06 135 GLY B O 1
ATOM 2446 N N . ARG B 1 136 ? 7.328 5.949 10.016 1 96.44 136 ARG B N 1
ATOM 2447 C CA . ARG B 1 136 ? 7.766 5.305 11.25 1 96.44 136 ARG B CA 1
ATOM 2448 C C . ARG B 1 136 ? 7.566 6.223 12.453 1 96.44 136 ARG B C 1
ATOM 2450 O O . ARG B 1 136 ? 7.402 7.434 12.297 1 96.44 136 ARG B O 1
ATOM 2457 N N . TYR B 1 137 ? 7.426 5.586 13.648 1 96.94 137 TYR B N 1
ATOM 2458 C CA . TYR B 1 137 ? 7.473 6.297 14.914 1 96.94 137 TYR B CA 1
ATOM 2459 C C . TYR B 1 137 ? 6.23 7.16 15.102 1 96.94 137 TYR B C 1
ATOM 2461 O O . TYR B 1 137 ? 6.324 8.312 15.547 1 96.94 137 TYR B O 1
ATOM 2469 N N . ALA B 1 138 ? 5.129 6.609 14.719 1 98 138 ALA B N 1
ATOM 2470 C CA . ALA B 1 138 ? 3.893 7.352 14.953 1 98 138 ALA B CA 1
ATOM 2471 C C . ALA B 1 138 ? 3.74 7.715 16.422 1 98 138 ALA B C 1
ATOM 2473 O O . ALA B 1 138 ? 3.779 6.84 17.297 1 98 138 ALA B O 1
ATOM 2474 N N . PRO B 1 139 ? 3.58 9.008 16.75 1 98 139 PRO B N 1
ATOM 2475 C CA . PRO B 1 139 ? 3.334 9.391 18.141 1 98 139 PRO B CA 1
ATOM 2476 C C . PRO B 1 139 ? 2.043 8.797 18.688 1 98 139 PRO B C 1
ATOM 2478 O O . PRO B 1 139 ? 1.107 8.523 17.938 1 98 139 PRO B O 1
ATOM 2481 N N . GLU B 1 140 ? 1.985 8.602 19.984 1 97.69 140 GLU B N 1
ATOM 2482 C CA . GLU B 1 140 ? 0.828 8.023 20.656 1 97.69 140 GLU B CA 1
ATOM 2483 C C . GLU B 1 140 ? -0.437 8.828 20.375 1 97.69 140 GLU B C 1
ATOM 2485 O O . GLU B 1 140 ? -1.513 8.258 20.188 1 97.69 140 GLU B O 1
ATOM 2490 N N . GLU B 1 141 ? -0.347 10.125 20.391 1 97.94 141 GLU B N 1
ATOM 2491 C CA . GLU B 1 141 ? -1.489 11.008 20.156 1 97.94 141 GLU B CA 1
ATOM 2492 C C . GLU B 1 141 ? -2.1 10.758 18.781 1 97.94 141 GLU B C 1
ATOM 2494 O O . GLU B 1 141 ? -3.32 10.82 18.609 1 97.94 141 GLU B O 1
ATOM 2499 N N . ILE B 1 142 ? -1.17 10.516 17.797 1 98.31 142 ILE B N 1
ATOM 2500 C CA . ILE B 1 142 ? -1.62 10.227 16.438 1 98.31 142 ILE B CA 1
ATOM 2501 C C . ILE B 1 142 ? -2.326 8.875 16.406 1 98.31 142 ILE B C 1
ATOM 2503 O O . ILE B 1 142 ? -3.387 8.734 15.789 1 98.31 142 ILE B O 1
ATOM 2507 N N . ILE B 1 143 ? -1.755 7.898 17.062 1 98 143 ILE B N 1
ATOM 2508 C CA . ILE B 1 143 ? -2.34 6.566 17.141 1 98 143 ILE B CA 1
ATOM 2509 C C . ILE B 1 143 ? -3.711 6.645 17.812 1 98 143 ILE B C 1
ATOM 2511 O O . ILE B 1 143 ? -4.68 6.047 17.328 1 98 143 ILE B O 1
ATOM 2515 N N . GLU B 1 144 ? -3.842 7.387 18.844 1 96.75 144 GLU B N 1
ATOM 2516 C CA . GLU B 1 144 ? -5.074 7.5 19.625 1 96.75 144 GLU B CA 1
ATOM 2517 C C . GLU B 1 144 ? -6.18 8.164 18.797 1 96.75 144 GLU B C 1
ATOM 2519 O O . GLU B 1 144 ? -7.336 7.734 18.844 1 96.75 144 GLU B O 1
ATOM 2524 N N . MET B 1 145 ? -5.902 9.125 18.031 1 96 145 MET B N 1
ATOM 2525 C CA . MET B 1 145 ? -6.918 9.875 17.297 1 96 145 MET B CA 1
ATOM 2526 C C . MET B 1 145 ? -7.359 9.117 16.062 1 96 145 MET B C 1
ATOM 2528 O O . MET B 1 145 ? -8.414 9.406 15.484 1 96 145 MET B O 1
ATOM 2532 N N . ALA B 1 146 ? -6.523 8.227 15.594 1 97.19 146 ALA B N 1
ATOM 2533 C CA . ALA B 1 146 ? -6.801 7.488 14.367 1 97.19 146 ALA B CA 1
ATOM 2534 C C . ALA B 1 146 ? -7.969 6.523 14.562 1 97.19 146 ALA B C 1
ATOM 2536 O O . ALA B 1 146 ? -8.219 6.051 15.672 1 97.19 146 ALA B O 1
ATOM 2537 N N . ASP B 1 147 ? -8.641 6.242 13.516 1 95.62 147 ASP B N 1
ATOM 2538 C CA . ASP B 1 147 ? -9.727 5.27 13.508 1 95.62 147 ASP B CA 1
ATOM 2539 C C . ASP B 1 147 ? -9.234 3.896 13.055 1 95.62 147 ASP B C 1
ATOM 2541 O O . ASP B 1 147 ? -9.812 2.871 13.414 1 95.62 147 ASP B O 1
ATOM 2545 N N . LEU B 1 148 ? -8.273 3.908 12.273 1 96.38 148 LEU B N 1
ATOM 2546 C CA . LEU B 1 148 ? -7.617 2.711 11.758 1 96.38 148 LEU B CA 1
ATOM 2547 C C . LEU B 1 148 ? -6.102 2.834 11.852 1 96.38 148 LEU B C 1
ATOM 2549 O O . LEU B 1 148 ? -5.527 3.84 11.43 1 96.38 148 LEU B O 1
ATOM 2553 N N . VAL B 1 149 ? -5.492 1.86 12.508 1 97.94 149 VAL B N 1
ATOM 2554 C CA . VAL B 1 149 ? -4.039 1.847 12.625 1 97.94 149 VAL B CA 1
ATOM 2555 C C . VAL B 1 149 ? -3.498 0.479 12.211 1 97.94 149 VAL B C 1
ATOM 2557 O O . VAL B 1 149 ? -3.91 -0.548 12.758 1 97.94 149 VAL B O 1
ATOM 2560 N N . THR B 1 150 ? -2.668 0.502 11.25 1 98.06 150 THR B N 1
ATOM 2561 C CA . THR B 1 150 ? -1.921 -0.687 10.852 1 98.06 150 THR B CA 1
ATOM 2562 C C . THR B 1 150 ? -0.434 -0.516 11.148 1 98.06 150 THR B C 1
ATOM 2564 O O . THR B 1 150 ? 0.181 0.464 10.727 1 98.06 150 THR B O 1
ATOM 2567 N N . GLU B 1 151 ? 0.111 -1.397 11.875 1 98.31 151 GLU B N 1
ATOM 2568 C CA . GLU B 1 151 ? 1.561 -1.447 12.039 1 98.31 151 GLU B CA 1
ATOM 2569 C C . GLU B 1 151 ? 2.199 -2.387 11.023 1 98.31 151 GLU B C 1
ATOM 2571 O O . GLU B 1 151 ? 1.914 -3.586 11.008 1 98.31 151 GLU B O 1
ATOM 2576 N N . MET B 1 152 ? 2.971 -1.87 10.18 1 97.75 152 MET B N 1
ATOM 2577 C CA . MET B 1 152 ? 3.762 -2.662 9.242 1 97.75 152 MET B CA 1
ATOM 2578 C C . MET B 1 152 ? 5.07 -3.111 9.875 1 97.75 152 MET B C 1
ATOM 2580 O O . MET B 1 152 ? 6.051 -2.361 9.891 1 97.75 152 MET B O 1
ATOM 2584 N N . LYS B 1 153 ? 5.07 -4.312 10.281 1 97.19 153 LYS B N 1
ATOM 2585 C CA . LYS B 1 153 ? 6.195 -4.891 11.016 1 97.19 153 LYS B CA 1
ATOM 2586 C C . LYS B 1 153 ? 7.176 -5.578 10.07 1 97.19 153 LYS B C 1
ATOM 2588 O O . LYS B 1 153 ? 6.77 -6.371 9.219 1 97.19 153 LYS B O 1
ATOM 2593 N N . GLU B 1 154 ? 8.383 -5.301 10.25 1 95.81 154 GLU B N 1
ATOM 2594 C CA . GLU B 1 154 ? 9.422 -5.973 9.469 1 95.81 154 GLU B CA 1
ATOM 2595 C C . GLU B 1 154 ? 9.672 -7.383 9.992 1 95.81 154 GLU B C 1
ATOM 2597 O O . GLU B 1 154 ? 10.109 -7.562 11.133 1 95.81 154 GLU B O 1
ATOM 2602 N N . ILE B 1 155 ? 9.398 -8.359 9.242 1 95.12 155 ILE B N 1
ATOM 2603 C CA . ILE B 1 155 ? 9.672 -9.75 9.594 1 95.12 155 ILE B CA 1
ATOM 2604 C C . ILE B 1 155 ? 10.961 -10.211 8.922 1 95.12 155 ILE B C 1
ATOM 2606 O O . ILE B 1 155 ? 11.773 -10.906 9.531 1 95.12 155 ILE B O 1
ATOM 2610 N N . LYS B 1 156 ? 11.109 -9.875 7.59 1 90.69 1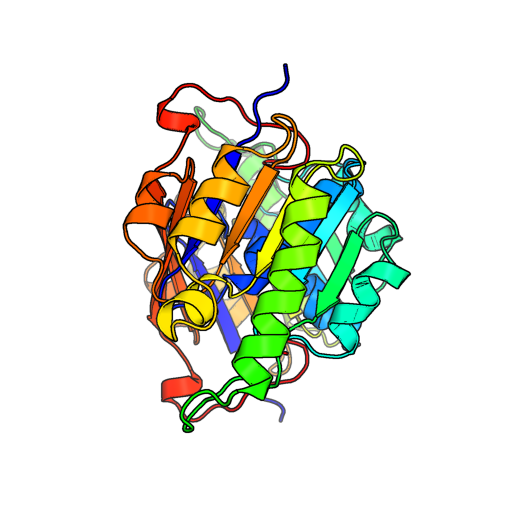56 LYS B N 1
ATOM 2611 C CA . LYS B 1 156 ? 12.289 -10.133 6.777 1 90.69 156 LYS B CA 1
ATOM 2612 C C . LYS B 1 156 ? 12.578 -8.961 5.84 1 90.69 156 LYS B C 1
ATOM 2614 O O . LYS B 1 156 ? 11.648 -8.344 5.312 1 90.69 156 LYS B O 1
ATOM 2619 N N . HIS B 1 157 ? 13.875 -8.609 5.727 1 86.44 157 HIS B N 1
ATOM 2620 C CA . HIS B 1 157 ? 14.242 -7.543 4.801 1 86.44 157 HIS B CA 1
ATOM 2621 C C . HIS B 1 157 ? 15.562 -7.844 4.109 1 86.44 157 HIS B C 1
ATOM 2623 O O . HIS B 1 157 ? 16.562 -8.164 4.77 1 86.44 157 HIS B O 1
ATOM 2629 N N . TYR B 1 158 ? 15.562 -7.691 2.867 1 77.31 158 TYR B N 1
ATOM 2630 C CA . TYR B 1 158 ? 16.75 -8.047 2.102 1 77.31 158 TYR B CA 1
ATOM 2631 C C . TYR B 1 158 ? 17.859 -7.008 2.285 1 77.31 158 TYR B C 1
ATOM 2633 O O . TYR B 1 158 ? 19.016 -7.262 1.958 1 77.31 158 TYR B O 1
ATOM 2641 N N . TYR B 1 159 ? 17.531 -5.863 2.748 1 69.88 159 TYR B N 1
ATOM 2642 C CA . TYR B 1 159 ? 18.594 -4.906 3.049 1 69.88 159 TYR B CA 1
ATOM 2643 C C . TYR B 1 159 ? 19.625 -5.512 3.986 1 69.88 159 TYR B C 1
ATOM 2645 O O . TYR B 1 159 ? 20.812 -5.203 3.893 1 69.88 159 TYR B O 1
ATOM 2653 N N . ASN B 1 160 ? 19.078 -6.355 4.797 1 69 160 ASN B N 1
ATOM 2654 C CA . ASN B 1 160 ? 19.969 -7.027 5.727 1 69 160 ASN B CA 1
ATOM 2655 C C . ASN B 1 160 ? 20.969 -7.926 4.988 1 69 160 ASN B C 1
ATOM 2657 O O . ASN B 1 160 ? 21.984 -8.328 5.555 1 69 160 ASN B O 1
ATOM 2661 N N . GLN B 1 161 ? 20.719 -8.055 3.709 1 70.44 161 GLN B N 1
ATOM 2662 C CA . GLN B 1 161 ? 21.594 -8.867 2.873 1 70.44 161 GLN B CA 1
ATOM 2663 C C . GLN B 1 161 ? 22.438 -8 1.944 1 70.44 161 GLN B C 1
ATOM 2665 O O . GLN B 1 161 ? 23.047 -8.508 1.001 1 70.44 161 GLN B O 1
ATOM 2670 N N . GLY B 1 162 ? 22.328 -6.629 2.141 1 71.56 162 GLY B N 1
ATOM 2671 C CA . GLY B 1 162 ? 23.172 -5.707 1.407 1 71.56 162 GLY B CA 1
ATOM 2672 C C . GLY B 1 162 ? 22.547 -5.215 0.117 1 71.56 162 GLY B C 1
ATOM 2673 O O . GLY B 1 162 ? 23.234 -4.699 -0.763 1 71.56 162 GLY B O 1
ATOM 2674 N N . VAL B 1 163 ? 21.359 -5.496 -0.079 1 73.56 163 VAL B N 1
ATOM 2675 C CA . VAL B 1 163 ? 20.688 -5.062 -1.299 1 73.56 163 VAL B CA 1
ATOM 2676 C C . VAL B 1 163 ? 20.391 -3.564 -1.228 1 73.56 163 VAL B C 1
ATOM 2678 O O . VAL B 1 163 ? 19.859 -3.076 -0.229 1 73.56 163 VAL B O 1
ATOM 2681 N N . GLN B 1 164 ? 20.688 -2.773 -2.264 1 71.06 164 GLN B N 1
ATOM 2682 C CA . GLN B 1 164 ? 20.469 -1.331 -2.342 1 71.06 164 GLN B CA 1
ATOM 2683 C C . GLN B 1 164 ? 19.078 -1.001 -2.877 1 71.06 164 GLN B C 1
ATOM 2685 O O . GLN B 1 164 ? 18.422 -1.861 -3.449 1 71.06 164 GLN B O 1
ATOM 2690 N N . ALA B 1 165 ? 18.734 0.191 -2.734 1 74.31 165 ALA B N 1
ATOM 2691 C CA . ALA B 1 165 ? 17.453 0.658 -3.232 1 74.31 165 ALA B CA 1
ATOM 2692 C C . ALA B 1 165 ? 17.375 0.557 -4.754 1 74.31 165 ALA B C 1
ATOM 2694 O O . ALA B 1 165 ? 18.344 0.866 -5.449 1 74.31 165 ALA B O 1
ATOM 2695 N N . ARG B 1 166 ? 16.312 0.087 -5.219 1 81.44 166 ARG B N 1
ATOM 2696 C CA . ARG B 1 166 ? 16.141 -0.195 -6.641 1 81.44 166 ARG B CA 1
ATOM 2697 C C . ARG B 1 166 ? 15.023 0.655 -7.234 1 81.44 166 ARG B C 1
ATOM 2699 O O . ARG B 1 166 ? 13.969 0.817 -6.621 1 81.44 166 ARG B O 1
ATOM 2706 N N . LYS B 1 167 ? 15.219 1.231 -8.445 1 79.5 167 LYS B N 1
ATOM 2707 C CA . LYS B 1 167 ? 14.227 2.047 -9.148 1 79.5 167 LYS B CA 1
ATOM 2708 C C . LYS B 1 167 ? 12.969 1.239 -9.461 1 79.5 167 LYS B C 1
ATOM 2710 O O . LYS B 1 167 ? 13.055 0.105 -9.938 1 79.5 167 LYS B O 1
ATOM 2715 N N . GLY B 1 168 ? 11.797 1.771 -9.156 1 82.69 168 GLY B N 1
ATOM 2716 C CA . GLY B 1 168 ? 10.531 1.102 -9.43 1 82.69 168 GLY B CA 1
ATOM 2717 C C . GLY B 1 168 ? 10.07 0.216 -8.289 1 82.69 168 GLY B C 1
ATOM 2718 O O . GLY B 1 168 ? 8.914 -0.215 -8.258 1 82.69 168 GLY B O 1
ATOM 2719 N N . ILE B 1 169 ? 10.984 -0.041 -7.402 1 83.62 169 ILE B N 1
ATOM 2720 C CA . ILE B 1 169 ? 10.641 -0.87 -6.254 1 83.62 169 ILE B CA 1
ATOM 2721 C C . ILE B 1 169 ? 10.672 -0.027 -4.98 1 83.62 169 ILE B C 1
ATOM 2723 O O . ILE B 1 169 ? 9.68 0.057 -4.258 1 83.62 169 ILE B O 1
ATOM 2727 N N . GLU B 1 170 ? 11.82 0.632 -4.77 1 77.94 170 GLU B N 1
ATOM 2728 C CA . GLU B 1 170 ? 11.906 1.457 -3.568 1 77.94 170 GLU B CA 1
ATOM 2729 C C . GLU B 1 170 ? 11.656 2.928 -3.889 1 77.94 170 GLU B C 1
ATOM 2731 O O . GLU B 1 170 ? 11.375 3.725 -2.992 1 77.94 170 GLU B O 1
ATOM 2736 N N . PHE B 1 171 ? 11.945 3.295 -5.09 1 77 171 PHE B N 1
ATOM 2737 C CA . PHE B 1 171 ? 11.719 4.672 -5.508 1 77 171 PHE B CA 1
ATOM 2738 C C . PHE B 1 171 ? 11.398 4.738 -6.996 1 77 171 PHE B C 1
ATOM 2740 O O . PHE B 1 171 ? 11.742 3.83 -7.754 1 77 171 PHE B O 1
#

Secondary structure (DSSP, 8-state):
-----EEEEESSSS-HHHHHHHHHHHHHHTT--EEEEESSB---HHHHTHHHH-TTEEEEE-SPB--SSSPPPHHHHHHHHHHHHHHHHHHTSSS-SEEEEETHHHHHHTTSS-HHHHHHHHHTS-TT-EEEEE-SS--HHHHHH-SEEEEEEEEE-GGGGTPPP-TTTT-/-----EEEEESSSS-HHHHHHHHHHHHHHTT--EEEEESSB---HHHHTHHHH-TTEEEEE-SPB--SSS---HHHHHHHHHHHHHHHHHHTSSS-SEEEEETHHHHHHTTSS-HHHHHHHHHTS-TT-EEEEE-SS--HHHHHH-SEEEEEEEEE-GGGGTPPP-TTTT-

InterPro domains:
  IPR003724 ATP:cob(I)alamin adenosyltransferase CobA/CobO/BtuR [PF02572] (3-171)
  IPR003724 ATP:cob(I)alamin adenosyltransferase CobA/CobO/BtuR [PIRSF015617] (2-171)
  IPR003724 ATP:cob(I)alamin adenosyltransferase CobA/CobO/BtuR [PTHR46638] (2-171)
  IPR003724 ATP:cob(I)alamin adenosyltransferase CobA/CobO/BtuR [TIGR00708] (2-171)
  IPR003724 ATP:cob(I)alamin adenosyltransferase CobA/CobO/BtuR [cd00561] (6-171)
  IPR027417 P-loop containing nucleoside triphosphate hydrolase [G3DSA:3.40.50.300] (1-171)
  IPR027417 P-loop containing nucleoside triphosphate hydrolase [SSF52540] (2-171)

Nearest PDB structures (foldseek):
  4hut-assembly1_B  TM=9.367E-01  e=6.857E-17  Salmonella enterica subsp. enterica serovar Typhimurium str. LT2
  1g64-assembly1_B  TM=9.144E-01  e=1.262E-14  Salmonella enterica subsp. enterica serovar Typhimurium
  1g5r-assembly1_A  TM=8.950E-01  e=1.735E-14  Salmonella enterica subsp. enterica serovar Typhimurium
  6sh7-assembly1_A  TM=5.379E-01  e=2.264E+00  Homo sapiens
  4mcj-assembly5_I  TM=2.842E-01  e=8.183E-01  Parabacteroides distasonis ATCC 8503

Foldseek 3Di:
DPFAFEEEEAADADDFVVVVVVVCVVCLVVPFAEEEEELEDFDDPVSCCVCVVRVSYHYDYQAYHDPPDHQDDPSSLVSNVVSLVVVLVVQADDSGQEYEYEQVQVCVVSPSDPPVSVLVSNVNGDRRYYYYYYHYRRDPSSVVRGPHYDYRYDPDDCVVVVDDDDPPPRD/DPFAFEEEEAADADDFVVVVVVVCVVCLVVPFAEEEEELEPFDDPVSCCVCVVRVSYHYDYQAYHDCPPDQDDPSSLVSNVVSLVVVLVVQADDSGQEYEYEQVQVCVVSPSDPPVSVLVSNVNGDRRYYYYYYHYRRDPSSVVRGPHYDYRYDPDDCVVVVDDDDPPPRD

Solvent-accessible surface area (backbone atoms only — not comparable to full-atom values): 17133 Å² total; per-residue (Å²): 125,73,81,44,53,33,36,34,30,27,43,81,19,70,49,40,68,26,16,52,46,16,38,45,53,37,16,29,53,60,72,34,30,29,38,38,38,27,44,41,42,59,75,37,74,45,55,63,44,48,35,79,53,40,75,40,37,46,71,48,75,37,24,52,71,63,63,84,88,52,80,86,46,69,67,49,27,51,30,33,42,52,41,48,52,52,49,45,55,54,37,62,43,80,79,45,39,34,40,35,37,34,32,41,22,41,39,42,66,72,60,38,42,65,63,68,58,54,53,50,42,62,74,64,28,34,62,60,41,24,36,37,38,18,26,39,66,59,49,67,70,60,60,66,70,33,41,27,30,20,36,19,35,60,76,40,55,44,56,84,74,70,55,72,86,40,84,24,72,70,57,126,73,80,44,51,33,36,34,32,27,41,82,20,71,49,39,67,28,17,54,45,17,37,45,52,38,17,30,53,60,70,35,29,28,39,39,37,28,44,40,44,58,73,37,74,43,54,63,44,48,35,80,51,40,75,40,36,46,72,49,76,37,25,54,71,64,62,85,89,49,81,84,47,70,68,50,28,51,30,34,43,53,40,48,53,53,48,45,54,53,37,60,44,81,80,46,40,32,39,35,36,35,31,41,23,42,38,43,67,71,60,37,41,63,63,68,59,55,53,50,42,61,73,66,26,34,62,59,42,24,37,37,39,17,25,39,66,58,49,66,69,59,60,66,70,34,40,27,30,21,36,18,35,60,76,39,56,44,56,83,73,69,54,72,87,41,83,24,73,69,58

Radius of gyration: 19.45 Å; Cα contacts (8 Å, |Δi|>4): 775; chains: 2; bounding box: 46×52×41 Å

Organism: Petrotoga mobilis (strain DSM 10674 / SJ95) (NCBI:txid403833)

Sequence (342 aa):
MERSFVHVYTGNGKGKTTAALGLSVRAALAGKKVFFAQFIKGMEYSELKVSQYIKNIDIQQFGRECFIYKKPTEEDIEAAKRGMDICEKILKGVEYDLVVLDELNIALYYKLIPLDRVVKAIKERTPSIEVVITGRYAPEEIIEMADLVTEMKEIKHYYNQGVQARKGIEFMERSFVHVYTGNGKGKTTAALGLSVRAALAGKKVFFAQFIKGMEYSELKVSQYIKNIDIQQFGRECFIYKKPTEEDIEAAKRGMDICEKILKGVEYDLVVLDELNIALYYKLIPLDRVVKAIKERTPSIEVVITGRYAPEEIIEMADLVTEMKEIKHYYNQGVQARKGIEF